Protein AF-A0A644WMT4-F1 (afdb_monomer_lite)

Organism: NCBI:txid1076179

Sequence (366 aa):
MRKKALNFLLGLALITSMMPYMIRASAETKAITATDCNIILSNISATGATSTCPGTNTTKSIIGKSISPGYAMIKLTDLQYLGATTQQSGNYWYITINGQTIAFQRNSQNYSSSTSYTITQPSGGTQSYTYSVNGSTESGAEAQIISNVPYVRLTAAAHQCGALMVNYSSTDNAVYVYHFRVSGNTSAHTDENTYIVGGSWLTNWSTKGTNQLAPHFKVNELWDDSSSVTGTYYKQLKISLASLQSEENTRYYHNSNSSMNVTSGFRSWAGNWGSGSTSMGDKRSLHMRGRAIDATSSTTQTLYNNLYNEFRGSYSTPINGGTYSWYSRVYGTSASLSGAYDLEKMPQDSSWWIHLGVMPAYSSSC

Radius of gyration: 26.77 Å; chains: 1; bounding box: 71×85×90 Å

pLDDT: mean 76.6, std 18.33, range [28.5, 97.62]

Secondary structure (DSSP, 8-state):
---------------------------------EEEEEEEEE-TTSS--BTTB---S-EEEEEEEEETTTEEEEEGGGGGGGT-EEEEETTEEEEEETTEEEEEETTBSEEEEEEEEEEEPTTSSEEEEEEEEEEE-STT--BEEETTEEEEEHHHHHHHTT-SEEEEETTTTEEEEE-TT--TTSPPPP----EEEEETTSTTGGGSB-SEEETTEEGGGS---------TTTTEEEEEHHHHHHHHHHHHHHSTT---EEE-S---HHHHH-SS-SS---TT-SGGGT-EEEEEESSHHHHHHHHHHHH-TT--S----TT-GGGG-EE--TT-SS--SEEEEEEETTEEEEEEE---------

Foldseek 3Di:
DDDDDDDDDDDPDDDDDDDPPPPPPPPPPPPWPKDKAKEKEFALPDPDDDLVGSDGDAIAIDIFIATPPGFTKDFLCVCQLLVWDWDDDDQWIWTDAQQKIKIAGEPFQKIKIKHKDWAAALVGDIDIDMKMFIAGHDPPFHQYQDPNTTIHGPVVSLQSSVFLDWDADPPVRYIYTYHNQRPHPDGTFDFNWRKDKFWDLGPVRVVGIDQDDDPQDGPVLQEDPVDPDDDSNQTMRIATPLQVNLLSLLCVQQVVVDDWRKYQLAGHCNSQCDDDDPPGRDSPDLNPVSFKIKTFDDPQVSSLVSQCVQQVVPNDDQDDCPPHFVRRKTAHDPPRSSQFGIWIWDDDDPGIMIMTGHDGRGPPDD

Structure (mmCIF, N/CA/C/O backbone):
data_AF-A0A644WMT4-F1
#
_entry.id   AF-A0A644WMT4-F1
#
loop_
_atom_site.group_PDB
_atom_site.id
_atom_site.type_symbol
_atom_site.label_atom_id
_atom_site.label_alt_id
_atom_site.label_comp_id
_atom_site.label_asym_id
_atom_site.label_entity_id
_atom_site.label_seq_id
_atom_site.pdbx_PDB_ins_code
_atom_site.Cartn_x
_atom_site.Cartn_y
_atom_site.Cartn_z
_atom_site.occupancy
_atom_site.B_iso_or_equiv
_atom_site.auth_seq_id
_atom_site.auth_comp_id
_atom_site.auth_asym_id
_atom_site.auth_atom_id
_atom_site.pdbx_PDB_model_num
ATOM 1 N N . MET A 1 1 ? 43.921 60.427 57.267 1.00 37.91 1 MET A N 1
ATOM 2 C CA . MET A 1 1 ? 43.344 61.620 56.611 1.00 37.91 1 MET A CA 1
ATOM 3 C C . MET A 1 1 ? 41.937 61.299 56.118 1.00 37.91 1 MET A C 1
ATOM 5 O O . MET A 1 1 ? 41.785 60.392 55.326 1.00 37.91 1 MET A O 1
ATOM 9 N N . ARG A 1 2 ? 40.955 62.024 56.675 1.00 36.47 2 ARG A N 1
ATOM 10 C CA . ARG A 1 2 ? 39.577 62.329 56.223 1.00 36.47 2 ARG A CA 1
ATOM 11 C C . ARG A 1 2 ? 38.685 61.241 55.569 1.00 36.47 2 ARG A C 1
ATOM 13 O O . ARG A 1 2 ? 38.840 60.973 54.393 1.00 36.47 2 ARG A O 1
ATOM 20 N N . LYS A 1 3 ? 37.605 60.930 56.326 1.00 36.53 3 LYS A N 1
ATOM 21 C CA . LYS A 1 3 ? 36.151 60.925 55.968 1.00 36.53 3 LYS A CA 1
ATOM 22 C C . LYS A 1 3 ? 35.686 59.860 54.948 1.00 36.53 3 LYS A C 1
ATOM 24 O O . LYS A 1 3 ? 36.337 59.686 53.941 1.00 36.53 3 LYS A O 1
ATOM 29 N N . LYS A 1 4 ? 34.536 59.181 55.044 1.00 38.50 4 LYS A N 1
ATOM 30 C CA . LYS A 1 4 ? 33.287 59.230 55.848 1.00 38.50 4 LYS A CA 1
ATOM 31 C C . LYS A 1 4 ? 32.502 57.933 55.483 1.00 38.50 4 LYS A C 1
ATOM 33 O O . LYS A 1 4 ? 32.658 57.487 54.357 1.00 38.50 4 LYS A O 1
ATOM 38 N N . ALA A 1 5 ? 31.813 57.274 56.430 1.00 37.97 5 ALA A N 1
ATOM 39 C CA . ALA A 1 5 ? 30.341 57.058 56.499 1.00 37.97 5 ALA A CA 1
ATOM 40 C C . ALA A 1 5 ? 29.685 56.432 55.232 1.00 37.97 5 ALA A C 1
ATOM 42 O O . ALA A 1 5 ? 29.932 56.911 54.140 1.00 37.97 5 ALA A O 1
ATOM 43 N N . LEU A 1 6 ? 28.786 55.438 55.257 1.00 34.06 6 LEU A N 1
ATOM 44 C CA . LEU A 1 6 ? 27.640 55.213 56.142 1.00 34.06 6 LEU A CA 1
ATOM 45 C C . LEU A 1 6 ? 26.957 53.865 55.765 1.00 34.06 6 LEU A C 1
ATOM 47 O O . LEU A 1 6 ? 26.898 53.525 54.589 1.00 34.06 6 LEU A O 1
ATOM 51 N N . ASN A 1 7 ? 26.452 53.155 56.779 1.00 34.72 7 ASN A N 1
ATOM 52 C CA . ASN A 1 7 ? 25.378 52.140 56.858 1.00 34.72 7 ASN A CA 1
ATOM 53 C C . ASN A 1 7 ? 24.531 51.796 55.604 1.00 34.72 7 ASN A C 1
ATOM 55 O O . ASN A 1 7 ? 24.078 52.712 54.931 1.00 34.72 7 ASN A O 1
ATOM 59 N N . PHE A 1 8 ? 24.112 50.525 55.439 1.00 30.48 8 PHE A N 1
ATOM 60 C CA . PHE A 1 8 ? 22.766 50.031 55.834 1.00 30.48 8 PHE A CA 1
ATOM 61 C C . PHE A 1 8 ? 22.542 48.530 55.487 1.00 30.48 8 PHE A C 1
ATOM 63 O O . PHE A 1 8 ? 22.739 48.113 54.355 1.00 30.48 8 PHE A O 1
ATOM 70 N N . LEU A 1 9 ? 22.078 47.784 56.499 1.00 33.41 9 LEU A N 1
ATOM 71 C CA . LEU A 1 9 ? 21.139 46.643 56.518 1.00 33.41 9 LEU A CA 1
ATOM 72 C C . LEU A 1 9 ? 21.325 45.336 55.706 1.00 33.41 9 LEU A C 1
ATOM 74 O O . LEU A 1 9 ? 21.239 45.290 54.487 1.00 33.41 9 LEU A O 1
ATOM 78 N N . LEU A 1 10 ? 21.385 44.255 56.501 1.00 31.91 10 LEU A N 1
ATOM 79 C CA . LEU A 1 10 ? 20.584 43.015 56.470 1.00 31.91 10 LEU A CA 1
ATOM 80 C C . LEU A 1 10 ? 20.029 42.502 55.129 1.00 31.91 10 LEU A C 1
ATOM 82 O O . LEU A 1 10 ? 19.136 43.093 54.532 1.00 31.91 10 LEU A O 1
ATOM 86 N N . GLY A 1 11 ? 20.394 41.257 54.813 1.00 30.64 11 GLY A N 1
ATOM 87 C CA . GLY A 1 11 ? 19.709 40.436 53.817 1.00 30.64 11 GLY A CA 1
ATOM 88 C C . GLY A 1 11 ? 20.117 38.966 53.886 1.00 30.64 11 GLY A C 1
ATOM 89 O O . GLY A 1 11 ? 20.634 38.424 52.916 1.00 30.64 11 GLY A O 1
ATOM 90 N N . LEU A 1 12 ? 19.917 38.325 55.042 1.00 32.09 12 LEU A N 1
ATOM 91 C CA . LEU A 1 12 ? 19.968 36.869 55.189 1.00 32.09 12 LEU A CA 1
ATOM 92 C C . LEU A 1 12 ? 18.749 36.279 54.455 1.00 32.09 12 LEU A C 1
ATOM 94 O O . LEU A 1 12 ? 17.652 36.231 55.009 1.00 32.09 12 LEU A O 1
ATOM 98 N N . ALA A 1 13 ? 18.913 35.896 53.187 1.00 35.75 13 ALA A N 1
ATOM 99 C CA . ALA A 1 13 ? 17.852 35.262 52.412 1.00 35.75 13 ALA A CA 1
ATOM 100 C C . ALA A 1 13 ? 17.747 33.777 52.787 1.00 35.75 13 ALA A C 1
ATOM 102 O O . ALA A 1 13 ? 18.555 32.937 52.392 1.00 35.75 13 ALA A O 1
ATOM 103 N N . LEU A 1 14 ? 16.730 33.502 53.599 1.00 34.16 14 LEU A N 1
ATOM 104 C CA . LEU A 1 14 ? 16.236 32.196 54.000 1.00 34.16 14 LEU A CA 1
ATOM 105 C C . LEU A 1 14 ? 15.833 31.374 52.761 1.00 34.16 14 LEU A C 1
ATOM 107 O O . LEU A 1 14 ? 14.922 31.744 52.021 1.00 34.16 14 LEU A O 1
ATOM 111 N N . ILE A 1 15 ? 16.482 30.227 52.567 1.00 37.75 15 ILE A N 1
ATOM 112 C CA . ILE A 1 15 ? 16.042 29.177 51.644 1.00 37.75 15 ILE A CA 1
ATOM 113 C C . ILE A 1 15 ? 14.759 28.576 52.228 1.00 37.75 15 ILE A C 1
ATOM 115 O O . ILE A 1 15 ? 14.813 27.824 53.198 1.00 37.75 15 ILE A O 1
ATOM 119 N N . THR A 1 16 ? 13.602 28.912 51.656 1.00 33.19 16 THR A N 1
ATOM 120 C CA . THR A 1 16 ? 12.331 28.238 51.957 1.00 33.19 16 THR A CA 1
ATOM 121 C C . THR A 1 16 ? 11.547 27.957 50.676 1.00 33.19 16 THR A C 1
ATOM 123 O O . THR A 1 16 ? 11.134 28.851 49.949 1.00 33.19 16 THR A O 1
ATOM 126 N N . SER A 1 17 ? 11.415 26.656 50.408 1.00 34.78 17 SER A N 1
ATOM 127 C CA . SER A 1 17 ? 10.302 25.969 49.745 1.00 34.78 17 SER A CA 1
ATOM 128 C C . SER A 1 17 ? 9.585 26.672 48.583 1.00 34.78 17 SER A C 1
ATOM 130 O O . SER A 1 17 ? 8.581 27.355 48.773 1.00 34.78 17 SER A O 1
ATOM 132 N N . MET A 1 18 ? 9.963 26.311 47.357 1.00 29.58 18 MET A N 1
ATOM 133 C CA . MET A 1 18 ? 8.997 26.189 46.264 1.00 29.58 18 MET A CA 1
ATOM 134 C C . MET A 1 18 ? 8.950 24.723 45.835 1.00 29.58 18 MET A C 1
ATOM 136 O O . MET A 1 18 ? 9.668 24.289 44.940 1.00 29.58 18 MET A O 1
ATOM 140 N N . MET A 1 19 ? 8.113 23.939 46.521 1.00 32.56 19 MET A N 1
ATOM 141 C CA . MET A 1 19 ? 7.567 22.726 45.919 1.00 32.56 19 MET A CA 1
ATOM 142 C C . MET A 1 19 ? 6.724 23.171 44.717 1.00 32.56 19 MET A C 1
ATOM 144 O O . MET A 1 19 ? 5.813 23.982 44.907 1.00 32.56 19 MET A O 1
ATOM 148 N N . PRO A 1 20 ? 6.967 22.677 43.493 1.00 40.88 20 PRO A N 1
ATOM 149 C CA . PRO A 1 20 ? 5.977 22.823 42.446 1.00 40.88 20 PRO A CA 1
ATOM 150 C C . PRO A 1 20 ? 4.736 22.047 42.888 1.00 40.88 20 PRO A C 1
ATOM 152 O O . PRO A 1 20 ? 4.787 20.837 43.116 1.00 40.88 20 PRO A O 1
ATOM 155 N N . TYR A 1 21 ? 3.623 22.764 43.033 1.00 32.62 21 TYR A N 1
ATOM 156 C CA . TYR A 1 21 ? 2.287 22.190 43.067 1.00 32.62 21 TYR A CA 1
ATOM 157 C C . TYR A 1 21 ? 2.137 21.294 41.827 1.00 32.62 21 TYR A C 1
ATOM 159 O O . TYR A 1 21 ? 1.839 21.763 40.731 1.00 32.62 21 TYR A O 1
ATOM 167 N N . MET A 1 22 ? 2.364 19.989 41.988 1.00 33.00 22 MET A N 1
ATOM 168 C CA . MET A 1 22 ? 1.851 18.992 41.061 1.00 33.00 22 MET A CA 1
ATOM 169 C C . MET A 1 22 ? 0.338 18.962 41.246 1.00 33.00 22 MET A C 1
ATOM 171 O O . MET A 1 22 ? -0.200 18.154 42.002 1.00 33.00 22 MET A O 1
ATOM 175 N N . ILE A 1 23 ? -0.358 19.853 40.545 1.00 33.28 23 ILE A N 1
ATOM 176 C CA . ILE A 1 23 ? -1.761 19.637 40.223 1.00 33.28 23 ILE A CA 1
ATOM 177 C C . ILE A 1 23 ? -1.766 18.402 39.320 1.00 33.28 23 ILE A C 1
ATOM 179 O O . ILE A 1 23 ? -1.529 18.484 38.116 1.00 33.28 23 ILE A O 1
ATOM 183 N N . ARG A 1 24 ? -1.994 17.223 39.912 1.00 37.22 24 ARG A N 1
ATOM 184 C CA . ARG A 1 24 ? -2.551 16.100 39.164 1.00 37.22 24 ARG A CA 1
ATOM 185 C C . ARG A 1 24 ? -3.924 16.572 38.711 1.00 37.22 24 ARG A C 1
ATOM 187 O O . ARG A 1 24 ? -4.894 16.442 39.448 1.00 37.22 24 ARG A O 1
ATOM 194 N N . ALA A 1 25 ? -3.997 17.131 37.507 1.00 35.88 25 ALA A N 1
ATOM 195 C CA . ALA A 1 25 ? -5.228 17.072 36.751 1.00 35.88 25 ALA A CA 1
ATOM 196 C C . ALA A 1 25 ? -5.525 15.576 36.608 1.00 35.88 25 ALA A C 1
ATOM 198 O O . ALA A 1 25 ? -4.893 14.875 35.815 1.00 35.88 25 ALA A O 1
ATOM 199 N N . SER A 1 26 ? -6.404 15.048 37.461 1.00 39.84 26 SER A N 1
ATOM 200 C CA . SER A 1 26 ? -7.078 13.805 37.141 1.00 39.84 26 SER A CA 1
ATOM 201 C C . SER A 1 26 ? -7.779 14.095 35.828 1.00 39.84 26 SER A C 1
ATOM 203 O O . SER A 1 26 ? -8.702 14.907 35.799 1.00 39.84 26 SER A O 1
ATOM 205 N N . ALA A 1 27 ? -7.279 13.519 34.737 1.00 43.72 27 ALA A N 1
ATOM 206 C CA . ALA A 1 27 ? -8.027 13.475 33.501 1.00 43.72 27 ALA A CA 1
ATOM 207 C C . ALA A 1 27 ? -9.386 12.879 33.870 1.00 43.72 27 ALA A C 1
ATOM 209 O O . ALA A 1 27 ? -9.465 11.698 34.222 1.00 43.72 27 ALA A O 1
ATOM 210 N N . GLU A 1 28 ? -10.422 13.719 33.895 1.00 39.69 28 GLU A N 1
ATOM 211 C CA . GLU A 1 28 ? -11.793 13.249 33.931 1.00 39.69 28 GLU A CA 1
ATOM 212 C C . GLU A 1 28 ? -11.904 12.277 32.767 1.00 39.69 28 GLU A C 1
ATOM 214 O O . GLU A 1 28 ? -11.777 12.636 31.594 1.00 39.69 28 GLU A O 1
ATOM 219 N N . THR A 1 29 ? -12.006 10.998 33.108 1.00 44.97 29 THR A N 1
ATOM 220 C CA . THR A 1 29 ? -12.168 9.933 32.136 1.00 44.97 29 THR A CA 1
ATOM 221 C C . THR A 1 29 ? -13.576 10.123 31.615 1.00 44.97 29 THR A C 1
ATOM 223 O O . THR A 1 29 ? -14.539 9.666 32.225 1.00 44.97 29 THR A O 1
ATOM 226 N N . LYS A 1 30 ? -13.711 10.881 30.521 1.00 49.97 30 LYS A N 1
ATOM 227 C CA . LYS A 1 30 ? -14.956 10.956 29.765 1.00 49.97 30 LYS A CA 1
ATOM 228 C C . LYS A 1 30 ? -15.416 9.514 29.580 1.00 49.97 30 LYS A C 1
ATOM 230 O O . LYS A 1 30 ? -14.675 8.714 29.013 1.00 49.97 30 LYS A O 1
ATOM 235 N N . ALA A 1 31 ? -16.572 9.158 30.135 1.00 56.34 31 ALA A N 1
ATOM 236 C CA . ALA A 1 31 ? -17.086 7.802 30.041 1.00 56.34 31 ALA A CA 1
ATOM 237 C C . ALA A 1 31 ? -17.382 7.516 28.565 1.00 56.34 31 ALA A C 1
ATOM 239 O O . ALA A 1 31 ? -18.389 7.959 28.010 1.00 56.34 31 ALA A O 1
ATOM 240 N N . ILE A 1 32 ? -16.454 6.841 27.893 1.00 67.69 32 ILE A N 1
ATOM 241 C CA . ILE A 1 32 ? -16.619 6.453 26.500 1.00 67.69 32 ILE A CA 1
ATOM 242 C C . ILE A 1 32 ? -17.607 5.292 26.503 1.00 67.69 32 ILE A C 1
ATOM 244 O O . ILE A 1 32 ? -17.312 4.204 26.995 1.00 67.69 32 ILE A O 1
ATOM 248 N N . THR A 1 33 ? -18.807 5.536 25.978 1.00 80.00 33 THR A N 1
ATOM 249 C CA . THR A 1 33 ? -19.760 4.457 25.715 1.00 80.00 33 THR A CA 1
ATOM 250 C C . THR A 1 33 ? -19.228 3.668 24.526 1.00 80.00 33 THR A C 1
ATOM 252 O O . THR A 1 33 ? -19.262 4.153 23.394 1.00 80.00 33 THR A O 1
ATOM 255 N N . ALA A 1 34 ? -18.680 2.488 24.808 1.00 87.56 34 ALA A N 1
ATOM 256 C CA . ALA A 1 34 ? -18.169 1.559 23.815 1.00 87.56 34 ALA A CA 1
ATOM 257 C C . ALA A 1 34 ? -19.085 0.332 23.747 1.00 87.56 34 ALA A C 1
ATOM 259 O O . ALA A 1 34 ? -19.236 -0.382 24.738 1.00 87.56 34 ALA A O 1
ATOM 260 N N . THR A 1 35 ? -19.672 0.071 22.584 1.00 93.06 35 THR A N 1
ATOM 261 C CA . THR A 1 35 ? -20.467 -1.137 22.321 1.00 93.06 35 THR A CA 1
ATOM 262 C C . THR A 1 35 ? -19.702 -2.081 21.408 1.00 93.06 35 THR A C 1
ATOM 264 O O . THR A 1 35 ? -18.805 -1.653 20.684 1.00 93.06 35 THR A O 1
ATOM 267 N N . ASP A 1 36 ? -20.011 -3.373 21.445 1.00 95.38 36 ASP A N 1
ATOM 268 C CA . ASP A 1 36 ? -19.425 -4.311 20.487 1.00 95.38 36 ASP A CA 1
ATOM 269 C C . ASP A 1 36 ? -19.925 -4.012 19.073 1.00 95.38 36 ASP A C 1
ATOM 271 O O . ASP A 1 36 ? -21.088 -3.662 18.864 1.00 95.38 36 ASP A O 1
ATOM 275 N N . CYS A 1 37 ? -19.036 -4.154 18.093 1.00 95.25 37 CYS A N 1
ATOM 276 C CA . CYS A 1 37 ? -19.405 -4.122 16.685 1.00 95.25 37 CYS A CA 1
ATOM 277 C C . CYS A 1 37 ? -18.680 -5.218 15.907 1.00 95.25 37 CYS A C 1
ATOM 279 O O . CYS A 1 37 ? -17.546 -5.591 16.223 1.00 95.25 37 CYS A O 1
ATOM 281 N N . ASN A 1 38 ? -19.341 -5.724 14.869 1.00 97.12 38 ASN A N 1
ATOM 282 C CA . ASN A 1 38 ? -18.759 -6.721 13.985 1.00 97.12 38 ASN A CA 1
ATOM 283 C C . ASN A 1 38 ? -17.824 -6.046 12.982 1.00 97.12 38 ASN A C 1
ATOM 285 O O . ASN A 1 38 ? -18.207 -5.095 12.294 1.00 97.12 38 ASN A O 1
ATOM 289 N N . ILE A 1 39 ? -16.605 -6.570 12.876 1.00 97.62 39 ILE A N 1
ATOM 290 C CA . ILE A 1 39 ? -15.654 -6.214 11.825 1.00 97.62 39 ILE A CA 1
ATOM 291 C C . ILE A 1 39 ? -15.387 -7.467 10.993 1.00 97.62 39 ILE A C 1
ATOM 293 O O . ILE A 1 39 ? -15.031 -8.515 11.535 1.00 97.62 39 ILE A O 1
ATOM 297 N N . ILE A 1 40 ? -15.538 -7.348 9.676 1.00 95.50 40 ILE A N 1
ATOM 298 C CA . ILE A 1 40 ? -15.296 -8.422 8.714 1.00 95.50 40 ILE A CA 1
ATOM 299 C C . ILE A 1 40 ? -14.061 -8.070 7.890 1.00 95.50 40 ILE A C 1
ATOM 301 O O . ILE A 1 40 ? -14.106 -7.263 6.958 1.00 95.50 40 ILE A O 1
ATOM 305 N N . LEU A 1 41 ? -12.932 -8.687 8.223 1.00 95.25 41 LEU A N 1
ATOM 306 C CA . LEU A 1 41 ? -11.727 -8.592 7.406 1.00 95.25 41 LEU A CA 1
ATOM 307 C C . LEU A 1 41 ? -11.906 -9.512 6.202 1.00 95.25 41 LEU A C 1
ATOM 309 O O . LEU A 1 41 ? -12.263 -10.674 6.370 1.00 95.25 41 LEU A O 1
ATOM 313 N N . SER A 1 42 ? -11.678 -9.001 5.000 1.00 92.12 42 SER A N 1
ATOM 314 C CA . SER A 1 42 ? -12.051 -9.658 3.752 1.00 92.12 42 SER A CA 1
ATOM 315 C C . SER A 1 42 ? -10.917 -9.639 2.738 1.00 92.12 42 SER A C 1
ATOM 317 O O . SER A 1 42 ? -10.331 -8.589 2.463 1.00 92.12 42 SER A O 1
ATOM 319 N N . ASN A 1 43 ? -10.633 -10.797 2.149 1.00 89.19 43 ASN A N 1
ATOM 320 C CA . ASN A 1 43 ? -9.644 -10.919 1.088 1.00 89.19 43 ASN A CA 1
ATOM 321 C C . ASN A 1 43 ? -10.236 -10.544 -0.275 1.00 89.19 43 ASN A C 1
ATOM 323 O O . ASN A 1 43 ? -11.299 -11.024 -0.652 1.00 89.19 43 ASN A O 1
ATOM 327 N N . ILE A 1 44 ? -9.503 -9.725 -1.030 1.00 80.25 44 ILE A N 1
ATOM 328 C CA . ILE A 1 44 ? -9.850 -9.252 -2.377 1.00 80.25 44 ILE A CA 1
ATOM 329 C C . ILE A 1 44 ? -9.342 -10.238 -3.447 1.00 80.25 44 ILE A C 1
ATOM 331 O O . ILE A 1 44 ? -8.524 -9.896 -4.303 1.00 80.25 44 ILE A O 1
ATOM 335 N N . SER A 1 45 ? -9.763 -11.504 -3.391 1.0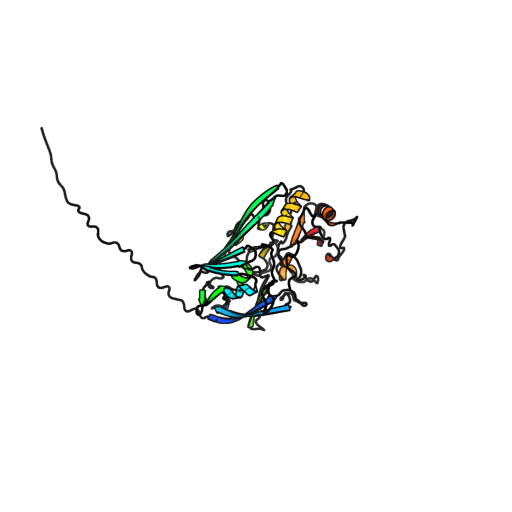0 71.75 45 SER A N 1
ATOM 336 C CA . SER A 1 45 ? -9.376 -12.486 -4.419 1.00 71.75 45 SER A CA 1
ATOM 337 C C . SER A 1 45 ? -10.504 -13.374 -4.958 1.00 71.75 45 SER A C 1
ATOM 339 O O . SER A 1 45 ? -10.284 -14.057 -5.964 1.00 71.75 45 SER A O 1
ATOM 341 N N . ALA A 1 46 ? -11.740 -13.298 -4.442 1.00 63.81 46 ALA A N 1
ATOM 342 C CA . ALA A 1 46 ? -12.880 -14.062 -4.990 1.00 63.81 46 ALA A CA 1
ATOM 343 C C . ALA A 1 46 ? -13.409 -13.576 -6.326 1.00 63.81 46 ALA A C 1
ATOM 345 O O . ALA A 1 46 ? -13.266 -12.417 -6.705 1.00 63.81 46 ALA A O 1
ATOM 346 N N . THR A 1 47 ? -14.029 -14.496 -7.060 1.00 55.94 47 THR A N 1
ATOM 347 C CA . THR A 1 47 ? -14.895 -14.219 -8.210 1.00 55.94 47 THR A CA 1
ATOM 348 C C . THR A 1 47 ? -16.168 -13.481 -7.774 1.00 55.94 47 THR A C 1
ATOM 350 O O . THR A 1 47 ? -16.700 -13.745 -6.702 1.00 55.94 47 THR A O 1
ATOM 353 N N . GLY A 1 48 ? -16.661 -12.571 -8.621 1.00 62.53 48 GLY A N 1
ATOM 354 C CA . GLY A 1 48 ? -17.804 -11.698 -8.32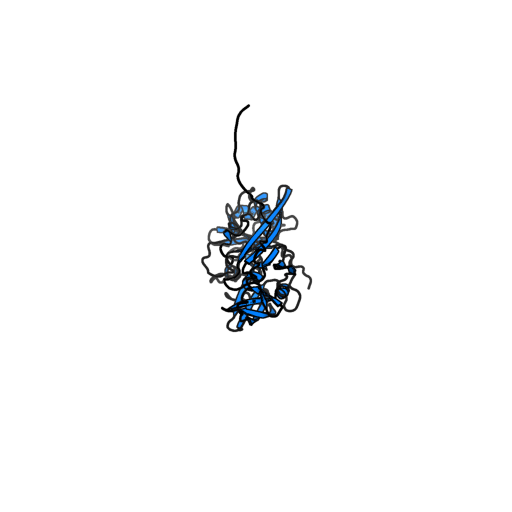1 1.00 62.53 48 GLY A CA 1
ATOM 355 C C . GLY A 1 48 ? -17.364 -10.380 -7.686 1.00 62.53 48 GLY A C 1
ATOM 356 O O . GLY A 1 48 ? -16.645 -10.383 -6.700 1.00 62.53 48 GLY A O 1
ATOM 357 N N . ALA A 1 49 ? -17.758 -9.256 -8.280 1.00 67.44 49 ALA A N 1
ATOM 358 C CA . ALA A 1 49 ? -17.464 -7.918 -7.782 1.00 67.44 49 ALA A CA 1
ATOM 359 C C . ALA A 1 49 ? -18.514 -6.932 -8.311 1.00 67.44 49 ALA A C 1
ATOM 361 O O . ALA A 1 49 ? -19.085 -7.144 -9.383 1.00 67.44 49 ALA A O 1
ATOM 362 N N . THR A 1 50 ? -18.770 -5.869 -7.554 1.00 69.69 50 THR A N 1
ATOM 363 C CA . THR A 1 50 ? -19.666 -4.771 -7.936 1.00 69.69 50 THR A CA 1
ATOM 364 C C . THR A 1 50 ? -18.940 -3.440 -7.763 1.00 69.69 50 THR A C 1
ATOM 366 O O . THR A 1 50 ? -17.896 -3.366 -7.113 1.00 69.69 50 THR A O 1
ATOM 369 N N . SER A 1 51 ? -19.520 -2.349 -8.260 1.00 66.25 51 SER A N 1
ATOM 370 C CA . SER A 1 51 ? -18.970 -1.000 -8.055 1.00 66.25 51 SER A CA 1
ATOM 371 C C . SER A 1 51 ? -18.768 -0.624 -6.583 1.00 66.25 51 SER A C 1
ATOM 373 O O . SER A 1 51 ? -17.952 0.241 -6.279 1.00 66.25 51 SER A O 1
ATOM 375 N N . THR A 1 52 ? -19.463 -1.291 -5.661 1.00 70.69 52 THR A N 1
ATOM 376 C CA . THR A 1 52 ? -19.418 -1.019 -4.221 1.00 70.69 52 THR A CA 1
ATOM 377 C C . THR A 1 52 ? -18.676 -2.085 -3.411 1.00 70.69 52 THR A C 1
ATOM 379 O O . THR A 1 52 ? -18.434 -1.872 -2.223 1.00 70.69 52 THR A O 1
ATOM 382 N N . CYS A 1 53 ? -18.296 -3.220 -4.016 1.00 73.62 53 CYS A N 1
ATOM 383 C CA . CYS A 1 53 ? -17.660 -4.339 -3.320 1.00 73.62 53 CYS A CA 1
ATOM 384 C C . CYS A 1 53 ? -16.605 -5.061 -4.194 1.00 73.62 53 CYS A C 1
ATOM 386 O O . CYS A 1 53 ? -16.965 -5.598 -5.244 1.00 73.62 53 CYS A O 1
ATOM 388 N N . PRO A 1 54 ? -15.336 -5.168 -3.739 1.00 70.38 54 PRO A N 1
ATOM 389 C CA . PRO A 1 54 ? -14.242 -5.850 -4.447 1.00 70.38 54 PRO A CA 1
ATOM 390 C C . PRO A 1 54 ? -14.402 -7.359 -4.694 1.00 70.38 54 PRO A C 1
ATOM 392 O O . PRO A 1 54 ? -13.538 -7.948 -5.346 1.00 70.38 54 PRO A O 1
ATOM 395 N N . GLY A 1 55 ? -15.447 -7.997 -4.156 1.00 75.25 55 GLY A N 1
ATOM 396 C CA . GLY A 1 55 ? -15.544 -9.457 -4.086 1.00 75.25 55 GLY A CA 1
ATOM 397 C C . GLY A 1 55 ? -14.683 -10.055 -2.975 1.00 75.25 55 GLY A C 1
ATOM 398 O O . GLY A 1 55 ? -13.582 -9.570 -2.707 1.00 75.25 55 GLY A O 1
ATOM 399 N N . THR A 1 56 ? -15.167 -11.113 -2.314 1.00 78.00 56 THR A N 1
ATOM 400 C CA . THR A 1 56 ? -14.484 -11.725 -1.156 1.00 78.00 56 THR A CA 1
ATOM 401 C C . THR A 1 56 ? -14.468 -13.254 -1.200 1.00 78.00 56 THR A C 1
ATOM 403 O O . THR A 1 56 ? -15.484 -13.874 -1.498 1.00 78.00 56 THR A O 1
ATOM 406 N N . ASN A 1 57 ? -13.304 -13.886 -0.974 1.00 77.69 57 ASN A N 1
ATOM 407 C CA . ASN A 1 57 ? -13.177 -15.363 -0.954 1.00 77.69 57 ASN A CA 1
ATOM 408 C C . ASN A 1 57 ? -13.038 -15.907 0.458 1.00 77.69 57 ASN A C 1
ATOM 410 O O . ASN A 1 57 ? -13.663 -16.902 0.806 1.00 77.69 57 ASN A O 1
ATOM 414 N N . THR A 1 58 ? -12.190 -15.270 1.257 1.00 85.88 58 THR A N 1
ATOM 415 C CA . THR A 1 58 ? -11.981 -15.615 2.654 1.00 85.88 58 THR A CA 1
ATOM 416 C C . THR A 1 58 ? -12.246 -14.394 3.509 1.00 85.88 58 THR A C 1
ATOM 418 O O . THR A 1 58 ? -11.911 -13.258 3.155 1.00 85.88 58 THR A O 1
ATOM 421 N N . THR A 1 59 ? -12.870 -14.644 4.653 1.00 91.06 59 THR A N 1
ATOM 422 C CA . THR A 1 59 ? -13.222 -13.610 5.614 1.00 91.06 59 THR A CA 1
ATOM 423 C C . THR A 1 59 ? -12.832 -14.032 7.017 1.00 91.06 59 THR A C 1
ATOM 425 O O . THR A 1 59 ? -12.896 -15.211 7.372 1.00 91.06 59 THR A O 1
ATOM 428 N N . LYS A 1 60 ? -12.468 -13.051 7.836 1.00 94.00 60 LYS A N 1
ATOM 429 C CA . LYS A 1 60 ? -12.279 -13.192 9.273 1.00 94.00 60 LYS A CA 1
ATOM 430 C C . LYS A 1 60 ? -13.219 -12.229 9.980 1.00 94.00 60 LYS A C 1
ATOM 432 O O . LYS A 1 60 ? -13.059 -11.016 9.865 1.00 94.00 60 LYS A O 1
ATOM 437 N N . SER A 1 61 ? -14.160 -12.775 10.738 1.00 95.12 61 SER A N 1
ATOM 438 C CA . SER A 1 61 ? -14.997 -11.985 11.639 1.00 95.12 61 SER A CA 1
ATOM 439 C C . SER A 1 61 ? -14.280 -11.796 12.971 1.00 95.12 61 SER A C 1
ATOM 441 O O . SER A 1 61 ? -13.787 -12.762 13.561 1.00 95.12 61 SER A O 1
ATOM 443 N N . ILE A 1 62 ? -14.228 -10.556 13.440 1.00 96.31 62 ILE A N 1
ATOM 444 C CA . ILE A 1 62 ? -13.717 -10.181 14.760 1.00 96.31 62 ILE A CA 1
ATOM 445 C C . ILE A 1 62 ? -14.688 -9.208 15.429 1.00 96.31 62 ILE A C 1
ATOM 447 O O . ILE A 1 62 ? -15.484 -8.539 14.766 1.00 96.31 62 ILE A O 1
ATOM 451 N N . ILE A 1 63 ? -14.590 -9.113 16.753 1.00 97.25 63 ILE A N 1
ATOM 452 C CA . ILE A 1 63 ? -15.367 -8.162 17.547 1.00 97.25 63 ILE A CA 1
ATOM 453 C C . ILE A 1 63 ? -14.496 -6.948 17.860 1.00 97.25 63 ILE A C 1
ATOM 455 O O . ILE A 1 63 ? -13.506 -7.049 18.593 1.00 97.25 63 ILE A O 1
ATOM 459 N N . GLY A 1 64 ? -14.882 -5.812 17.285 1.00 96.56 64 GLY A N 1
ATOM 460 C CA . GLY A 1 64 ? -14.343 -4.494 17.587 1.00 96.56 64 GLY A CA 1
ATOM 461 C C . GLY A 1 64 ? -15.191 -3.748 18.611 1.00 96.56 64 GLY A C 1
ATOM 462 O O . GLY A 1 64 ? -16.058 -4.322 19.271 1.00 96.56 64 GLY A O 1
ATOM 463 N N . LYS A 1 65 ? -14.949 -2.441 18.724 1.00 95.12 65 LYS A N 1
ATOM 464 C CA . LYS A 1 65 ? -15.782 -1.532 19.521 1.00 95.12 65 LYS A CA 1
ATOM 465 C C . LYS A 1 65 ? -16.308 -0.394 18.662 1.00 95.12 65 LYS A C 1
ATOM 467 O O . LYS A 1 65 ? -15.551 0.182 17.891 1.00 95.12 65 LYS A O 1
ATOM 472 N N . SER A 1 66 ? -17.572 -0.039 18.814 1.00 92.94 66 SER A N 1
ATOM 473 C CA . SER A 1 66 ? -18.127 1.216 18.321 1.00 92.94 66 SER A CA 1
ATOM 474 C C . SER A 1 66 ? -18.110 2.236 19.451 1.00 92.94 66 SER A C 1
ATOM 476 O O . SER A 1 66 ? -18.594 1.947 20.545 1.00 92.94 66 SER A O 1
ATOM 478 N N . ILE A 1 67 ? -17.541 3.414 19.206 1.00 89.44 67 ILE A N 1
ATOM 479 C CA . ILE A 1 67 ? -17.534 4.536 20.151 1.00 89.44 67 ILE A CA 1
ATOM 480 C C . ILE A 1 67 ? -18.332 5.699 19.567 1.00 89.44 67 ILE A C 1
ATOM 482 O O . ILE A 1 67 ? -18.217 5.996 18.378 1.00 89.44 67 ILE A O 1
ATOM 486 N N . SER A 1 68 ? -19.142 6.369 20.389 1.00 81.81 68 SER A N 1
ATOM 487 C CA . SER A 1 68 ? -19.921 7.541 19.958 1.00 81.81 68 SER A CA 1
ATOM 488 C C . SER A 1 68 ? -19.015 8.620 19.340 1.00 81.81 68 SER A C 1
ATOM 490 O O . SER A 1 68 ? -17.955 8.900 19.911 1.00 81.81 68 SER A O 1
ATOM 492 N N . PRO A 1 69 ? -19.390 9.240 18.202 1.00 80.25 69 PRO A N 1
ATOM 493 C CA . PRO A 1 69 ? -20.668 9.165 17.475 1.00 80.25 69 PRO A CA 1
ATOM 494 C C . PRO A 1 69 ? -20.816 8.016 16.450 1.00 80.25 69 PRO A C 1
ATOM 496 O O . PRO A 1 69 ? -21.718 8.065 15.623 1.00 80.25 69 PRO A O 1
ATOM 499 N N . GLY A 1 70 ? -19.969 6.984 16.473 1.00 82.31 70 GLY A N 1
ATOM 500 C CA . GLY A 1 70 ? -20.084 5.817 15.579 1.00 82.31 70 GLY A CA 1
ATOM 501 C C . GLY A 1 70 ? -18.761 5.324 14.990 1.00 82.31 70 GLY A C 1
ATOM 502 O O . GLY A 1 70 ? -18.742 4.692 13.935 1.00 82.31 70 GLY A O 1
ATOM 503 N N . TYR A 1 71 ? -17.631 5.624 15.628 1.00 89.12 71 TYR A N 1
ATOM 504 C CA . TYR A 1 71 ? -16.324 5.200 15.145 1.00 89.12 71 TYR A CA 1
ATOM 505 C C . TYR A 1 71 ? -16.052 3.742 15.518 1.00 89.12 71 TYR A C 1
ATOM 507 O O . TYR A 1 71 ? -16.069 3.375 16.690 1.00 89.12 71 TYR A O 1
ATOM 515 N N . ALA A 1 72 ? -15.726 2.918 14.524 1.00 93.62 72 ALA A N 1
ATOM 516 C CA . ALA A 1 72 ? -15.269 1.553 14.753 1.00 93.62 72 ALA A CA 1
ATOM 517 C C . ALA A 1 72 ? -13.792 1.508 15.173 1.00 93.62 72 ALA A C 1
ATOM 519 O O . ALA A 1 72 ? -12.919 2.124 14.551 1.00 93.62 72 ALA A O 1
ATOM 520 N N . MET A 1 73 ? -13.511 0.722 16.197 1.00 95.19 73 MET A N 1
ATOM 521 C CA . MET A 1 73 ? -12.208 0.504 16.798 1.00 95.19 73 MET A CA 1
ATOM 522 C C . MET A 1 73 ? -11.851 -0.974 16.675 1.00 95.19 73 MET A C 1
ATOM 524 O O . MET A 1 73 ? -12.694 -1.843 16.898 1.00 95.19 73 MET A O 1
ATOM 528 N N . ILE A 1 74 ? -10.593 -1.261 16.360 1.00 97.00 74 ILE A N 1
ATOM 529 C CA . ILE A 1 74 ? -10.057 -2.620 16.267 1.00 97.00 74 ILE A CA 1
ATOM 530 C C . ILE A 1 74 ? -9.068 -2.856 17.403 1.00 97.00 74 ILE A C 1
ATOM 532 O O . ILE A 1 74 ? -8.330 -1.941 17.782 1.00 97.00 74 ILE A O 1
ATOM 536 N N . LYS A 1 75 ? -9.057 -4.072 17.961 1.00 97.31 75 LYS A N 1
ATOM 537 C CA . LYS A 1 75 ? -8.028 -4.465 18.928 1.00 97.31 75 LYS A CA 1
ATOM 538 C C . LYS A 1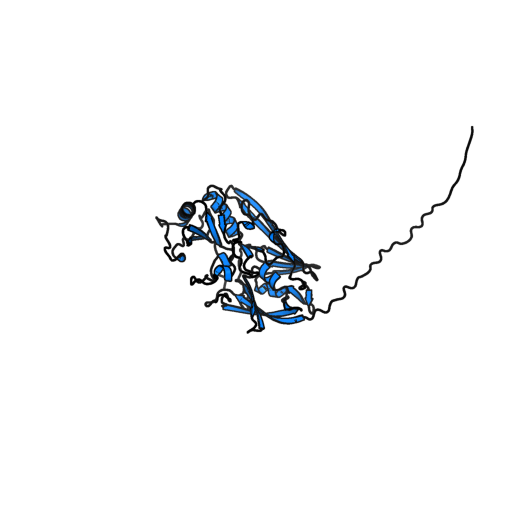 75 ? -6.676 -4.376 18.244 1.00 97.31 75 LYS A C 1
ATOM 540 O O . LYS A 1 75 ? -6.530 -4.854 17.122 1.00 97.31 75 LYS A O 1
ATOM 545 N N . LEU A 1 76 ? -5.683 -3.830 18.936 1.00 97.00 76 LEU A N 1
ATOM 546 C CA . LEU A 1 76 ? -4.330 -3.718 18.394 1.00 97.00 76 LEU A CA 1
ATOM 547 C C . LEU A 1 76 ? -3.837 -5.075 17.859 1.00 97.00 76 LEU A C 1
ATOM 549 O O . LEU A 1 76 ? -3.381 -5.162 16.727 1.00 97.00 76 LEU A O 1
ATOM 553 N N . THR A 1 77 ? -4.035 -6.148 18.626 1.00 96.25 77 THR A N 1
ATOM 554 C CA . THR A 1 77 ? -3.604 -7.509 18.270 1.00 96.25 77 THR A CA 1
ATOM 555 C C . THR A 1 77 ? -4.321 -8.100 17.056 1.00 96.25 77 THR A C 1
ATOM 557 O O . THR A 1 77 ? -3.756 -8.957 16.388 1.00 96.25 77 THR A O 1
ATOM 560 N N . ASP A 1 78 ? -5.543 -7.661 16.734 1.00 96.50 78 ASP A N 1
ATOM 561 C CA . ASP A 1 78 ? -6.299 -8.201 15.593 1.00 96.50 78 ASP A CA 1
ATOM 562 C C . ASP A 1 78 ? -5.769 -7.681 14.245 1.00 96.50 78 ASP A C 1
ATOM 564 O O . ASP A 1 78 ? -6.078 -8.247 13.195 1.00 96.50 78 ASP A O 1
ATOM 568 N N . LEU A 1 79 ? -4.897 -6.664 14.249 1.00 95.56 79 LEU A N 1
ATOM 569 C CA . LEU A 1 79 ? -4.189 -6.209 13.047 1.00 95.56 79 LEU A CA 1
ATOM 570 C C . LEU A 1 79 ? -3.238 -7.273 12.475 1.00 95.56 79 LEU A C 1
ATOM 572 O O . LEU A 1 79 ? -2.867 -7.190 11.304 1.00 95.56 79 LEU A O 1
ATOM 576 N N . GLN A 1 80 ? -2.919 -8.326 13.236 1.00 94.12 80 GLN A N 1
ATOM 577 C CA . GLN A 1 80 ? -2.193 -9.493 12.724 1.00 94.12 80 GLN A CA 1
ATOM 578 C C . GLN A 1 80 ? -2.898 -10.172 11.547 1.00 94.12 80 GLN A C 1
ATOM 580 O O . GLN A 1 80 ? -2.245 -10.704 10.652 1.00 94.12 80 GLN A O 1
ATOM 585 N N . TYR A 1 81 ? -4.230 -10.104 11.490 1.00 93.25 81 TYR A N 1
ATOM 586 C CA . TYR A 1 81 ? -5.004 -10.663 10.382 1.00 93.25 81 TYR A CA 1
ATOM 587 C C . TYR A 1 81 ? -4.879 -9.839 9.091 1.00 93.25 81 TYR A C 1
ATOM 589 O O . TYR A 1 81 ? -5.251 -10.313 8.018 1.00 93.25 81 TYR A O 1
ATOM 597 N N . LEU A 1 82 ? -4.321 -8.627 9.175 1.00 92.12 82 LEU A N 1
ATOM 598 C CA . LEU A 1 82 ? -3.887 -7.835 8.022 1.00 92.12 82 LEU A CA 1
ATOM 599 C C . LEU A 1 82 ? -2.410 -8.080 7.670 1.00 92.12 82 LEU A C 1
ATOM 601 O O . LEU A 1 82 ? -1.932 -7.543 6.675 1.00 92.12 82 LEU A O 1
ATOM 605 N N . GLY A 1 83 ? -1.699 -8.909 8.441 1.00 91.25 83 GLY A N 1
ATOM 606 C CA . GLY A 1 83 ? -0.281 -9.219 8.256 1.00 91.25 83 GLY A CA 1
ATOM 607 C C . GLY A 1 83 ? 0.673 -8.285 8.996 1.00 91.25 83 GLY A C 1
ATOM 608 O O . GLY A 1 83 ? 1.835 -8.196 8.605 1.00 91.25 83 GLY A O 1
ATOM 609 N N . ALA A 1 84 ? 0.197 -7.578 10.024 1.00 93.94 84 ALA A N 1
ATOM 610 C CA . ALA A 1 84 ? 1.031 -6.718 10.854 1.00 93.94 84 ALA A CA 1
ATOM 611 C C . ALA A 1 84 ? 1.517 -7.426 12.127 1.00 93.94 84 ALA A C 1
ATOM 613 O O . ALA A 1 84 ? 0.834 -8.281 12.685 1.00 93.94 84 ALA A O 1
ATOM 614 N N . THR A 1 85 ? 2.669 -7.019 12.644 1.00 95.44 85 THR A N 1
ATOM 615 C CA . THR A 1 85 ? 3.078 -7.309 14.023 1.00 95.44 85 THR A CA 1
ATOM 616 C C . THR A 1 85 ? 2.791 -6.097 14.896 1.00 95.44 85 THR A C 1
ATOM 618 O O . THR A 1 85 ? 2.755 -4.966 14.409 1.00 95.44 85 THR A O 1
ATOM 621 N N . THR A 1 86 ? 2.552 -6.311 16.191 1.00 96.75 86 THR A N 1
ATOM 622 C CA . THR A 1 86 ? 2.223 -5.212 17.106 1.00 96.75 86 THR A CA 1
ATOM 623 C C . THR A 1 86 ? 3.005 -5.274 18.400 1.00 96.75 86 THR A C 1
ATOM 625 O O . THR A 1 86 ? 3.179 -6.349 18.969 1.00 96.75 86 THR A O 1
ATOM 628 N N . GLN A 1 87 ? 3.395 -4.109 18.903 1.00 96.44 87 GLN A N 1
ATOM 629 C CA . GLN A 1 87 ? 4.120 -3.952 20.156 1.00 96.44 87 GLN A CA 1
ATOM 630 C C . GLN A 1 87 ? 3.545 -2.782 20.954 1.00 96.44 87 GLN A C 1
ATOM 632 O O . GLN A 1 87 ? 3.108 -1.780 20.396 1.00 96.44 87 GLN A O 1
ATOM 637 N N . GLN A 1 88 ? 3.581 -2.882 22.280 1.00 95.06 88 GLN A N 1
ATOM 638 C CA . GLN A 1 88 ? 3.286 -1.767 23.178 1.00 95.06 88 GLN A CA 1
ATOM 639 C C . GLN A 1 88 ? 4.572 -1.363 23.901 1.00 95.06 88 GLN A C 1
ATOM 641 O O . GLN A 1 88 ? 5.276 -2.224 24.425 1.00 95.06 88 GLN A O 1
ATOM 646 N N . SER A 1 89 ? 4.887 -0.069 23.931 1.00 94.88 89 SER A N 1
ATOM 647 C CA . SER A 1 89 ? 6.015 0.470 24.697 1.00 94.88 89 SER A CA 1
ATOM 648 C C . SER A 1 89 ? 5.628 1.809 25.316 1.00 94.88 89 SER A C 1
ATOM 650 O O . SER A 1 89 ? 5.369 2.790 24.614 1.00 94.88 89 SER A O 1
ATOM 652 N N . GLY A 1 90 ? 5.539 1.841 26.648 1.00 91.88 90 GLY A N 1
ATOM 653 C CA . GLY A 1 90 ? 5.055 3.004 27.389 1.00 91.88 90 GLY A CA 1
ATOM 654 C C . GLY A 1 90 ? 3.675 3.459 26.902 1.00 91.88 90 GLY A C 1
ATOM 655 O O . GLY A 1 90 ? 2.709 2.698 26.933 1.00 91.88 90 GLY A O 1
ATOM 656 N N . ASN A 1 91 ? 3.594 4.704 26.431 1.00 93.06 91 ASN A N 1
ATOM 657 C CA . ASN A 1 91 ? 2.364 5.303 25.906 1.00 93.06 91 ASN A CA 1
ATOM 658 C C . ASN A 1 91 ? 2.183 5.129 24.391 1.00 93.06 91 ASN A C 1
ATOM 660 O O . ASN A 1 91 ? 1.286 5.749 23.827 1.00 93.06 91 ASN A O 1
ATOM 664 N N . TYR A 1 92 ? 3.009 4.321 23.727 1.00 95.94 92 TYR A N 1
ATOM 665 C CA . TYR A 1 92 ? 2.943 4.122 22.283 1.00 95.94 92 TYR A CA 1
ATOM 666 C C . TYR A 1 92 ? 2.610 2.680 21.920 1.00 95.94 92 TYR A C 1
ATOM 668 O O . TYR A 1 92 ? 3.116 1.724 22.517 1.00 95.94 92 TYR A O 1
ATOM 676 N N . TRP A 1 93 ? 1.765 2.537 20.905 1.00 97.31 93 TRP A N 1
ATOM 677 C CA . TRP A 1 93 ? 1.402 1.269 20.293 1.00 97.31 93 TRP A CA 1
ATOM 678 C C . TRP A 1 93 ? 1.895 1.245 18.862 1.00 97.31 93 TRP A C 1
ATOM 680 O O . TRP A 1 93 ? 1.468 2.043 18.028 1.00 97.31 93 TRP A O 1
ATOM 690 N N . TYR A 1 94 ? 2.808 0.324 18.612 1.00 97.06 94 TYR A N 1
ATOM 691 C CA . TYR A 1 94 ? 3.490 0.157 17.350 1.00 97.06 94 TYR A CA 1
ATOM 692 C C . TYR A 1 94 ? 2.828 -0.957 16.560 1.00 97.06 94 TYR A C 1
ATOM 694 O O . TYR A 1 94 ? 2.507 -2.015 17.104 1.00 97.06 94 TYR A O 1
ATOM 702 N N . ILE A 1 95 ? 2.641 -0.703 15.275 1.00 96.56 95 ILE A N 1
ATOM 703 C CA . ILE A 1 95 ? 2.192 -1.660 14.276 1.00 96.56 95 ILE A CA 1
ATOM 704 C C . ILE A 1 95 ? 3.266 -1.653 13.196 1.00 96.56 95 ILE A C 1
ATOM 706 O O 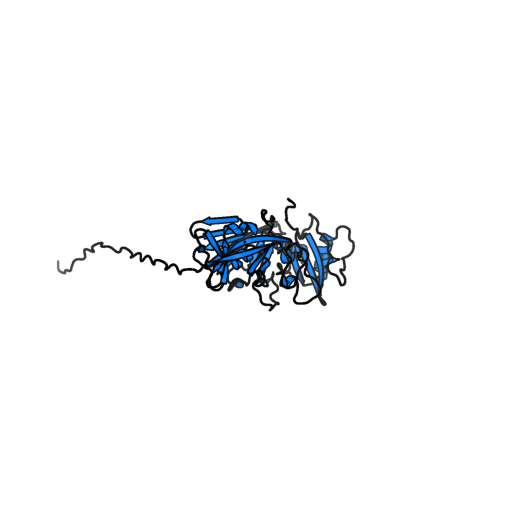. ILE A 1 95 ? 3.583 -0.595 12.654 1.00 96.56 95 ILE A O 1
ATOM 710 N N . THR A 1 96 ? 3.833 -2.813 12.894 1.00 95.12 96 THR A N 1
ATOM 711 C CA . THR A 1 96 ? 4.859 -2.957 11.863 1.00 95.12 96 THR A CA 1
ATOM 712 C C . THR A 1 96 ? 4.349 -3.877 10.770 1.00 95.12 96 THR A C 1
ATOM 714 O O . THR A 1 96 ? 3.880 -4.983 11.034 1.00 95.12 96 THR A O 1
ATOM 717 N N . ILE A 1 97 ? 4.426 -3.417 9.527 1.00 92.56 97 ILE A N 1
ATOM 718 C CA . ILE A 1 97 ? 3.991 -4.165 8.350 1.00 92.56 97 ILE A CA 1
ATOM 719 C C . ILE A 1 97 ? 4.832 -3.722 7.156 1.00 92.56 97 ILE A C 1
ATOM 721 O O . ILE A 1 97 ? 4.932 -2.534 6.882 1.00 92.56 97 ILE A O 1
ATOM 725 N N . ASN A 1 98 ? 5.455 -4.663 6.442 1.00 88.12 98 ASN A N 1
ATOM 726 C CA . ASN A 1 98 ? 6.176 -4.383 5.188 1.00 88.12 98 ASN A CA 1
ATOM 727 C C . ASN A 1 98 ? 7.194 -3.240 5.253 1.00 88.12 98 ASN A C 1
ATOM 729 O O . ASN A 1 98 ? 7.168 -2.326 4.430 1.00 88.12 98 ASN A O 1
ATOM 733 N N . GLY A 1 99 ? 8.043 -3.238 6.278 1.00 86.69 99 GLY A N 1
ATOM 734 C CA . GLY A 1 99 ? 9.032 -2.175 6.478 1.00 86.69 99 GLY A CA 1
ATOM 735 C C . GLY A 1 99 ? 8.454 -0.832 6.947 1.00 86.69 99 GLY A C 1
ATOM 736 O O . GLY A 1 99 ? 9.224 0.052 7.315 1.00 86.69 99 GLY A O 1
ATOM 737 N N . GLN A 1 100 ? 7.128 -0.677 6.999 1.00 91.19 100 GLN A N 1
ATOM 738 C CA . GLN A 1 100 ? 6.460 0.476 7.589 1.00 91.19 100 GLN A CA 1
ATOM 739 C C . GLN A 1 100 ? 6.241 0.250 9.085 1.00 91.19 100 GLN A C 1
ATOM 741 O O . GLN A 1 100 ? 5.763 -0.800 9.514 1.00 91.19 100 GLN A O 1
ATOM 746 N N . THR A 1 101 ? 6.563 1.263 9.882 1.00 95.06 101 THR A N 1
ATOM 747 C CA . THR A 1 101 ? 6.210 1.346 11.300 1.00 95.06 101 THR A CA 1
ATOM 748 C C . THR A 1 101 ? 5.146 2.417 11.476 1.00 95.06 101 THR A C 1
ATOM 750 O O . THR A 1 101 ? 5.257 3.513 10.933 1.00 95.06 101 THR A O 1
ATOM 753 N N . ILE A 1 102 ? 4.097 2.108 12.226 1.00 94.88 102 ILE A N 1
ATOM 754 C CA . ILE A 1 102 ? 2.996 3.012 12.555 1.00 94.88 102 ILE A CA 1
ATOM 755 C C . ILE A 1 102 ? 2.931 3.083 14.075 1.00 94.88 102 ILE A C 1
ATOM 757 O O . ILE A 1 102 ? 2.856 2.048 14.731 1.00 94.88 102 ILE A O 1
ATOM 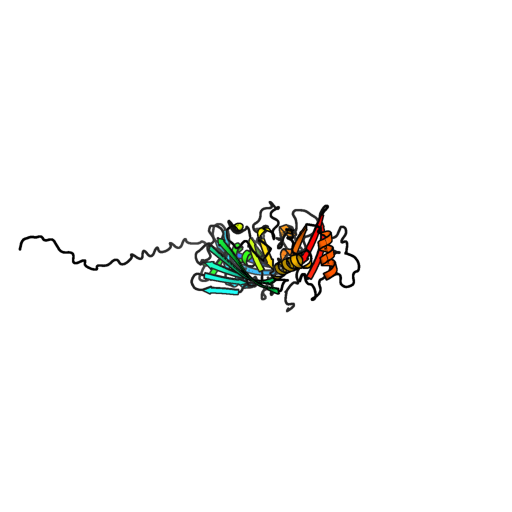761 N N . ALA A 1 103 ? 2.957 4.281 14.641 1.00 95.62 103 ALA A N 1
ATOM 762 C CA . ALA A 1 103 ? 2.875 4.500 16.075 1.00 95.62 103 ALA A CA 1
ATOM 763 C C . ALA A 1 103 ? 1.612 5.291 16.410 1.00 95.62 103 ALA A C 1
ATOM 765 O O . ALA A 1 103 ? 1.453 6.438 15.997 1.00 95.62 103 ALA A O 1
ATOM 766 N N . PHE A 1 104 ? 0.729 4.688 17.198 1.00 95.19 104 PHE A N 1
ATOM 767 C CA . PHE A 1 104 ? -0.390 5.375 17.832 1.00 95.19 104 PHE A CA 1
ATOM 768 C C . PHE A 1 104 ? -0.001 5.768 19.251 1.00 95.19 104 PHE A C 1
ATOM 770 O O . PHE A 1 104 ? 0.540 4.953 20.001 1.00 95.19 104 PHE A O 1
ATOM 777 N N . GLN A 1 105 ? -0.295 7.005 19.636 1.00 94.12 105 GLN A N 1
ATOM 778 C CA . GLN A 1 105 ? -0.120 7.444 21.014 1.00 94.12 105 GLN A CA 1
ATOM 779 C C . GLN A 1 105 ? -1.397 7.149 21.810 1.00 94.12 105 GLN A C 1
ATOM 781 O O . GLN A 1 105 ? -2.495 7.524 21.406 1.00 94.12 105 GLN A O 1
ATOM 786 N N . ARG A 1 106 ? -1.262 6.489 22.960 1.00 93.19 106 ARG A N 1
ATOM 787 C CA . ARG A 1 106 ? -2.372 6.204 23.876 1.00 93.19 106 ARG A CA 1
ATOM 788 C C . ARG A 1 106 ? -3.029 7.502 24.358 1.00 93.19 106 ARG A C 1
ATOM 790 O O . ARG A 1 106 ? -2.337 8.451 24.718 1.00 93.19 106 ARG A O 1
ATOM 797 N N . ASN A 1 107 ? -4.358 7.482 24.440 1.00 91.00 107 ASN A N 1
ATOM 798 C CA . ASN A 1 107 ? -5.240 8.594 24.803 1.00 91.00 107 ASN A CA 1
ATOM 799 C C . ASN A 1 107 ? -4.989 9.834 23.933 1.00 91.00 107 ASN A C 1
ATOM 801 O O . ASN A 1 107 ? -4.948 10.964 24.414 1.00 91.00 107 ASN A O 1
ATOM 805 N N . SER A 1 108 ? -4.715 9.601 22.652 1.00 90.88 108 SER A N 1
ATOM 806 C CA . SER A 1 108 ? -4.449 10.639 21.670 1.00 90.88 108 SER A CA 1
ATOM 807 C C . SER A 1 108 ? -5.092 10.261 20.346 1.00 90.88 108 SER A C 1
ATOM 809 O O . SER A 1 108 ? -5.255 9.084 20.010 1.00 90.88 108 SER A O 1
ATOM 811 N N . GLN A 1 109 ? -5.467 11.286 19.589 1.00 88.44 109 GLN A N 1
ATOM 812 C CA . GLN A 1 109 ? -5.904 11.140 18.203 1.00 88.44 109 GLN A CA 1
ATOM 813 C C . GLN A 1 109 ? -4.700 11.062 17.264 1.00 88.44 109 GLN A C 1
ATOM 815 O O . GLN A 1 109 ? -4.832 10.67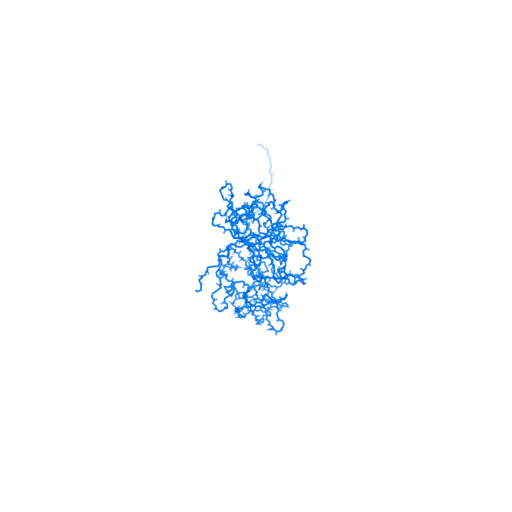7 16.110 1.00 88.44 109 GLN A O 1
ATOM 820 N N . ASN A 1 110 ? -3.511 11.423 17.739 1.00 88.25 110 ASN A N 1
ATOM 821 C CA . ASN A 1 110 ? -2.335 11.498 16.896 1.00 88.25 110 ASN A CA 1
ATOM 822 C C . ASN A 1 110 ? -1.741 10.117 16.647 1.00 88.25 110 ASN A C 1
ATOM 824 O O . ASN A 1 110 ? -1.670 9.257 17.532 1.00 88.25 110 ASN A O 1
ATOM 828 N N . TYR A 1 111 ? -1.242 9.951 15.434 1.00 89.88 111 TYR A N 1
ATOM 829 C CA . TYR A 1 111 ? -0.403 8.831 15.074 1.00 89.88 111 TYR A CA 1
ATOM 830 C C . TYR A 1 111 ? 0.693 9.310 14.118 1.00 89.88 111 TYR A C 1
ATOM 832 O O . TYR A 1 111 ? 0.560 10.334 13.439 1.00 89.88 111 TYR A O 1
ATOM 840 N N . SER A 1 112 ? 1.779 8.557 14.056 1.00 90.69 112 SER A N 1
ATOM 841 C CA . SER A 1 112 ? 2.835 8.737 13.070 1.00 90.69 112 SER A CA 1
ATOM 842 C C . SER A 1 112 ? 3.058 7.440 12.315 1.00 90.69 112 SER A C 1
ATOM 844 O O . SER A 1 112 ? 2.735 6.353 12.793 1.00 90.69 112 SER A O 1
ATOM 846 N N . SER A 1 113 ? 3.595 7.541 11.111 1.00 90.81 113 SER A N 1
ATOM 847 C CA . SER A 1 113 ? 4.113 6.397 10.390 1.00 90.81 113 SER A CA 1
ATOM 848 C C . SER A 1 113 ? 5.406 6.756 9.686 1.00 90.81 113 SER A C 1
ATOM 850 O O . SER A 1 113 ? 5.559 7.884 9.223 1.00 90.81 113 SER A O 1
ATOM 852 N N . SER A 1 114 ? 6.326 5.802 9.618 1.00 91.69 114 SER A N 1
ATOM 853 C CA . SER A 1 114 ? 7.581 5.929 8.899 1.00 91.69 114 SER A CA 1
ATOM 854 C C . SER A 1 114 ? 7.952 4.630 8.191 1.00 91.69 114 SER A C 1
ATOM 856 O O . SER A 1 114 ? 7.770 3.536 8.725 1.00 91.69 114 SER A O 1
ATOM 858 N N . THR A 1 115 ? 8.527 4.768 7.003 1.00 92.06 115 THR A N 1
ATOM 859 C CA . THR A 1 115 ? 9.134 3.686 6.229 1.00 92.06 115 THR A CA 1
ATOM 860 C C . THR A 1 115 ? 10.521 4.147 5.811 1.00 92.06 115 THR A C 1
ATOM 862 O O . THR A 1 115 ? 10.655 5.127 5.073 1.00 92.06 115 THR A O 1
ATOM 865 N N . SER A 1 116 ? 11.554 3.447 6.270 1.00 92.44 116 SER A N 1
ATOM 866 C CA . SER A 1 116 ? 12.928 3.648 5.803 1.00 92.44 116 SER A CA 1
ATOM 867 C C . SER A 1 116 ? 13.244 2.638 4.709 1.00 92.44 116 SER A C 1
ATOM 869 O O . SER A 1 116 ? 12.907 1.461 4.826 1.00 92.44 116 SER A O 1
ATOM 871 N N . TYR A 1 117 ? 13.870 3.100 3.633 1.00 92.94 117 TYR A N 1
ATOM 872 C CA . TYR A 1 117 ? 14.190 2.273 2.474 1.00 92.94 117 TYR A CA 1
ATOM 873 C C . TYR A 1 117 ? 15.395 2.832 1.724 1.00 92.94 117 TYR A C 1
ATOM 875 O O . TYR A 1 117 ? 15.856 3.944 1.981 1.00 92.94 117 TYR A O 1
ATOM 883 N N . THR A 1 118 ? 15.896 2.041 0.785 1.00 93.00 118 THR A N 1
ATOM 884 C CA . THR A 1 118 ? 17.058 2.374 -0.028 1.00 93.00 118 THR A CA 1
ATOM 885 C C . THR A 1 118 ? 16.698 2.231 -1.498 1.00 93.00 118 THR A C 1
ATOM 887 O O . THR A 1 118 ? 16.078 1.242 -1.880 1.00 93.00 118 THR A O 1
ATOM 890 N N . ILE A 1 119 ? 17.103 3.209 -2.306 1.00 92.12 119 ILE A N 1
ATOM 891 C CA . ILE A 1 119 ? 17.048 3.159 -3.768 1.00 92.12 119 ILE A CA 1
ATOM 892 C C . ILE A 1 119 ? 18.460 2.889 -4.280 1.00 92.12 119 ILE A C 1
ATOM 894 O O . ILE A 1 119 ? 19.408 3.589 -3.909 1.00 92.12 119 ILE A O 1
ATOM 898 N N . THR A 1 120 ? 18.604 1.882 -5.133 1.00 91.50 120 THR A N 1
ATOM 899 C CA . THR A 1 120 ? 19.842 1.628 -5.868 1.00 91.50 120 THR A CA 1
ATOM 900 C C . THR A 1 120 ? 19.901 2.581 -7.049 1.00 91.50 120 THR A C 1
ATOM 902 O O . THR A 1 120 ? 18.967 2.659 -7.846 1.00 91.50 120 THR A O 1
ATOM 905 N N . GLN A 1 121 ? 20.993 3.327 -7.171 1.00 89.12 121 GLN A N 1
ATOM 906 C CA . GLN A 1 121 ? 21.162 4.234 -8.298 1.00 89.12 121 GLN A CA 1
ATOM 907 C C . GLN A 1 121 ? 21.660 3.437 -9.513 1.00 89.12 121 GLN A C 1
ATOM 909 O O . GLN A 1 121 ? 22.645 2.708 -9.382 1.00 89.12 121 GLN A O 1
ATOM 914 N N . PRO A 1 122 ? 21.049 3.587 -10.703 1.00 85.94 122 PRO A N 1
ATOM 915 C CA . PRO A 1 122 ? 21.509 2.907 -11.919 1.00 85.94 122 PRO A CA 1
ATOM 916 C C . PRO A 1 122 ? 22.976 3.186 -12.287 1.00 85.94 122 PRO A C 1
ATOM 918 O O . PRO A 1 122 ? 23.646 2.346 -12.881 1.00 85.94 122 PRO A O 1
ATOM 921 N N . SER A 1 123 ? 23.500 4.353 -11.897 1.00 87.00 123 SER A N 1
ATOM 922 C CA . SER A 1 123 ? 24.910 4.735 -12.047 1.00 87.00 123 SER A CA 1
ATOM 923 C C . SER A 1 123 ? 25.862 4.061 -11.046 1.00 87.00 123 SER A C 1
ATOM 925 O O . SER A 1 123 ? 27.068 4.289 -11.111 1.00 87.00 123 SER A O 1
ATOM 927 N N . GLY A 1 124 ? 25.339 3.259 -10.117 1.00 88.88 124 GLY A N 1
ATOM 928 C CA . GLY A 1 124 ? 26.074 2.643 -9.015 1.00 88.88 124 GLY A CA 1
ATOM 929 C C . GLY A 1 124 ? 25.852 3.348 -7.675 1.00 88.88 124 GLY A C 1
ATOM 930 O O . GLY A 1 124 ? 25.595 4.549 -7.611 1.00 88.88 124 GLY A O 1
ATOM 931 N N . GLY A 1 125 ? 25.979 2.581 -6.589 1.00 91.44 125 GLY A N 1
ATOM 932 C CA . GLY A 1 125 ? 25.735 3.046 -5.223 1.00 91.44 125 GLY A CA 1
ATOM 933 C C . GLY A 1 125 ? 24.267 2.969 -4.799 1.00 91.44 125 GLY A C 1
ATOM 934 O O . GLY A 1 125 ? 23.388 2.514 -5.532 1.00 91.44 125 GLY A O 1
ATOM 935 N N . THR A 1 126 ? 24.009 3.400 -3.568 1.00 93.00 126 THR A N 1
ATOM 936 C CA . THR A 1 126 ? 22.685 3.350 -2.943 1.00 93.00 126 THR A CA 1
ATOM 937 C C . THR A 1 126 ? 22.405 4.631 -2.182 1.00 93.00 126 THR A C 1
ATOM 939 O O . THR A 1 126 ? 23.306 5.171 -1.541 1.00 93.00 126 THR A O 1
ATOM 942 N N . GLN A 1 127 ? 21.151 5.074 -2.178 1.00 90.69 127 GLN A N 1
ATOM 943 C CA . GLN A 1 127 ? 20.718 6.232 -1.407 1.00 90.69 127 GLN A CA 1
ATOM 944 C C . GLN A 1 127 ? 19.575 5.866 -0.467 1.00 90.69 127 GLN A C 1
ATOM 946 O O . GLN A 1 127 ? 18.586 5.258 -0.877 1.00 90.69 127 GLN A O 1
ATOM 951 N N . SER A 1 128 ? 19.721 6.252 0.798 1.00 92.62 128 SER A N 1
ATOM 952 C CA . SER A 1 128 ? 18.731 5.992 1.838 1.00 92.62 128 SER A CA 1
ATOM 953 C C . SER A 1 128 ? 17.696 7.108 1.915 1.00 92.62 128 SER A C 1
ATOM 955 O O . SER A 1 128 ? 18.025 8.293 1.863 1.00 92.62 128 SER A O 1
ATOM 957 N N . TYR A 1 129 ? 16.447 6.704 2.103 1.00 90.81 129 TYR A N 1
ATOM 958 C CA . TYR A 1 129 ? 15.287 7.566 2.250 1.00 90.81 129 TYR A CA 1
ATOM 959 C C . TYR A 1 129 ? 14.496 7.166 3.489 1.00 90.81 129 TYR A C 1
ATOM 961 O O . TYR A 1 129 ? 14.554 6.036 3.978 1.00 90.81 129 TYR A O 1
ATOM 969 N N . THR A 1 130 ? 13.734 8.115 4.018 1.00 89.81 130 THR A N 1
ATOM 970 C CA . THR A 1 130 ? 12.702 7.834 5.012 1.00 89.81 130 THR A CA 1
ATOM 971 C C . THR A 1 130 ? 11.470 8.640 4.653 1.00 89.81 130 THR A C 1
ATOM 973 O O . THR A 1 130 ? 11.485 9.874 4.646 1.00 89.81 130 THR A O 1
ATOM 976 N N . TYR A 1 131 ? 10.402 7.921 4.327 1.00 88.00 131 TYR A N 1
ATOM 977 C CA . TYR A 1 131 ? 9.089 8.515 4.175 1.00 88.00 131 TYR A CA 1
ATOM 978 C C . TYR A 1 131 ? 8.398 8.483 5.524 1.00 88.00 131 TYR A C 1
ATOM 980 O O . TYR A 1 131 ? 8.238 7.410 6.099 1.00 88.00 131 TYR A O 1
ATOM 988 N N . SER A 1 132 ? 7.995 9.648 6.014 1.00 87.25 132 SER A N 1
ATOM 989 C CA . SER A 1 132 ? 7.264 9.767 7.268 1.00 87.25 132 SER A CA 1
ATOM 990 C C . SER A 1 132 ? 6.010 10.586 7.058 1.00 87.25 132 SER A C 1
ATOM 992 O O . SER A 1 132 ? 6.028 11.568 6.317 1.00 87.25 132 SER A O 1
ATOM 994 N N . VAL A 1 133 ? 4.939 10.204 7.743 1.00 83.94 133 VAL A N 1
ATOM 995 C CA . VAL A 1 133 ? 3.675 10.929 7.760 1.00 83.94 133 VAL A CA 1
ATOM 996 C C . VAL A 1 133 ? 3.166 11.005 9.183 1.00 83.94 133 VAL A C 1
ATOM 998 O O . VAL A 1 133 ? 3.073 9.996 9.878 1.00 83.94 133 VAL A O 1
ATOM 1001 N N . ASN A 1 134 ? 2.779 12.204 9.598 1.00 84.88 134 ASN A N 1
ATOM 1002 C CA . ASN A 1 134 ? 2.025 12.395 10.827 1.00 84.88 134 ASN A CA 1
ATOM 1003 C C . ASN A 1 134 ? 0.557 12.630 10.489 1.00 84.88 134 ASN A C 1
ATOM 1005 O O . ASN A 1 134 ? 0.224 13.313 9.521 1.00 84.88 134 ASN A O 1
ATOM 1009 N N . GLY A 1 135 ? -0.336 12.079 11.295 1.00 79.88 135 GLY A N 1
ATOM 1010 C CA . GLY A 1 135 ? -1.766 12.231 11.105 1.00 79.88 135 GLY A CA 1
ATOM 1011 C C . GLY A 1 135 ? -2.501 12.290 12.429 1.00 79.88 135 GLY A C 1
ATOM 1012 O O . GLY A 1 135 ? -1.944 12.062 13.501 1.00 79.88 135 GLY A O 1
ATOM 1013 N N . SER A 1 136 ? -3.779 12.613 12.330 1.00 80.06 136 SER A N 1
ATOM 1014 C CA . SER A 1 136 ? -4.724 12.441 13.419 1.00 80.06 136 SER A CA 1
ATOM 1015 C C . SER A 1 136 ? -5.827 11.513 12.933 1.00 80.06 136 SER A C 1
ATOM 1017 O O . SER A 1 136 ? -6.214 11.560 11.763 1.00 80.06 136 SER A O 1
ATOM 1019 N N . THR A 1 137 ? -6.328 10.663 13.815 1.00 75.38 137 THR A N 1
ATOM 1020 C CA . THR A 1 137 ? -7.600 9.980 13.625 1.00 75.38 137 THR A CA 1
ATOM 1021 C C . THR A 1 137 ? -8.731 11.014 13.534 1.00 75.38 137 THR A C 1
ATOM 1023 O O . THR A 1 137 ? -8.547 12.199 13.823 1.00 75.38 137 THR A O 1
ATOM 1026 N N . GLU A 1 138 ? -9.906 10.583 13.076 1.00 71.12 138 GLU A N 1
ATOM 1027 C CA . GLU A 1 138 ? -11.097 11.440 13.014 1.00 71.12 138 GLU A CA 1
ATOM 1028 C C . GLU A 1 138 ? -11.401 12.054 14.390 1.00 71.12 138 GLU A C 1
ATOM 1030 O O . GLU A 1 138 ? -11.205 11.402 15.422 1.00 71.12 138 GLU A O 1
ATOM 1035 N N . SER A 1 139 ? -11.881 13.304 14.402 1.00 64.56 139 SER A N 1
ATOM 1036 C CA . SER A 1 139 ? -12.073 14.086 15.626 1.00 64.56 139 SER A CA 1
ATOM 1037 C C . SER A 1 139 ? -13.022 13.355 16.584 1.00 64.56 139 SER A C 1
ATOM 1039 O O . SER A 1 139 ? -14.239 13.336 16.390 1.00 64.56 139 SER A O 1
ATOM 1041 N N . GLY A 1 140 ? -12.461 12.706 17.603 1.00 69.31 140 GLY A N 1
ATOM 1042 C CA . GLY A 1 140 ? -13.195 11.950 18.619 1.00 69.31 140 GLY A CA 1
ATOM 1043 C C . GLY A 1 140 ? -12.795 10.481 18.787 1.00 69.31 140 GLY A C 1
ATOM 1044 O O . GLY A 1 140 ? -13.233 9.875 19.761 1.00 69.31 140 GLY A O 1
ATOM 1045 N N . ALA A 1 141 ? -11.955 9.905 17.919 1.00 80.62 141 ALA A N 1
ATOM 1046 C CA . ALA A 1 141 ? -11.507 8.516 18.061 1.00 80.62 141 ALA A CA 1
ATOM 1047 C C . ALA A 1 141 ? -10.050 8.400 18.526 1.00 80.62 141 ALA A C 1
ATOM 1049 O O . ALA A 1 141 ? -9.138 8.225 17.720 1.00 80.62 141 ALA A O 1
ATOM 1050 N N . GLU A 1 142 ? -9.821 8.464 19.834 1.00 90.19 142 GLU A N 1
ATOM 1051 C CA . GLU A 1 142 ? -8.489 8.261 20.414 1.00 90.19 142 GLU A CA 1
ATOM 1052 C C . GLU A 1 142 ? -8.100 6.782 20.449 1.00 90.19 142 GLU A C 1
ATOM 1054 O O . GLU A 1 142 ? -8.936 5.913 20.721 1.00 90.19 142 GLU A O 1
ATOM 1059 N N . ALA A 1 143 ? -6.812 6.501 20.238 1.00 92.75 143 ALA A N 1
ATOM 1060 C CA . ALA A 1 143 ? -6.241 5.206 20.576 1.00 92.75 143 ALA A CA 1
ATOM 1061 C C . ALA A 1 143 ? -6.329 5.020 22.099 1.00 92.75 143 ALA A C 1
ATOM 1063 O O . ALA A 1 143 ? -5.796 5.827 22.854 1.00 92.75 143 ALA A O 1
ATOM 1064 N N . GLN A 1 144 ? -7.033 3.996 22.575 1.00 92.94 144 GLN A N 1
ATOM 1065 C CA . GLN A 1 144 ? -7.460 3.915 23.977 1.00 92.94 144 GLN A CA 1
ATOM 1066 C C . GLN A 1 144 ? -7.587 2.476 24.482 1.00 92.94 144 GLN A C 1
ATOM 1068 O O . GLN A 1 144 ? -7.693 1.530 23.702 1.00 92.94 144 GLN A O 1
ATOM 1073 N N . ILE A 1 145 ? -7.520 2.307 25.800 1.00 93.31 145 ILE A N 1
ATOM 1074 C CA . ILE A 1 145 ? -7.727 1.006 26.435 1.00 93.31 145 ILE A CA 1
ATOM 1075 C C . ILE A 1 145 ? -9.210 0.877 26.771 1.00 93.31 145 ILE A C 1
ATOM 1077 O O . ILE A 1 145 ? -9.739 1.695 27.517 1.00 93.31 145 ILE A O 1
ATOM 1081 N N . ILE A 1 146 ? -9.859 -0.169 26.263 1.00 91.94 146 ILE A N 1
ATOM 1082 C CA . ILE A 1 146 ? -11.257 -0.502 26.560 1.00 91.94 146 ILE A CA 1
ATOM 1083 C C . ILE A 1 146 ? -11.254 -1.881 27.211 1.00 91.94 146 ILE A C 1
ATOM 1085 O O . ILE A 1 146 ? -10.821 -2.855 26.596 1.00 91.94 146 ILE A O 1
ATOM 1089 N N . SER A 1 147 ? -11.699 -1.961 28.467 1.00 90.56 147 SER A N 1
ATOM 1090 C CA . SER A 1 147 ? -11.716 -3.212 29.244 1.00 90.56 147 SER A CA 1
ATOM 1091 C C . SER A 1 147 ? -10.353 -3.928 29.255 1.00 90.56 147 SER A C 1
ATOM 1093 O O . SER A 1 147 ? -10.266 -5.116 28.962 1.00 90.56 147 SER A O 1
ATOM 1095 N N . ASN A 1 148 ? -9.278 -3.190 29.563 1.00 91.06 148 ASN A N 1
ATOM 1096 C CA . ASN A 1 148 ? -7.880 -3.663 29.588 1.00 91.06 148 ASN A CA 1
ATOM 1097 C C . ASN A 1 148 ? -7.305 -4.149 28.246 1.00 91.06 148 ASN A C 1
ATOM 1099 O O . ASN A 1 148 ? -6.206 -4.697 28.215 1.00 91.06 148 ASN A O 1
ATOM 1103 N N . VAL A 1 149 ? -7.995 -3.905 27.131 1.00 95.06 149 VAL A N 1
ATOM 1104 C CA . VAL A 1 149 ? -7.512 -4.242 25.789 1.00 95.06 149 VAL A CA 1
ATOM 1105 C C . VAL A 1 149 ? -7.205 -2.951 25.017 1.00 95.06 149 VAL A C 1
ATOM 1107 O O . VAL A 1 149 ? -8.025 -2.033 25.043 1.00 95.06 149 VAL A O 1
ATOM 1110 N N . PRO A 1 150 ? -6.044 -2.831 24.349 1.00 96.00 150 PRO A N 1
ATOM 1111 C CA . PRO A 1 150 ? -5.708 -1.668 23.527 1.00 96.00 150 PRO A CA 1
ATOM 1112 C C . PRO A 1 150 ? -6.481 -1.674 22.202 1.00 96.00 150 PRO A C 1
ATOM 1114 O O . PRO A 1 150 ? -6.488 -2.673 21.477 1.00 96.00 150 PRO A O 1
ATOM 1117 N N . TYR A 1 151 ? -7.084 -0.538 21.862 1.00 95.62 151 TYR A N 1
ATOM 1118 C CA . TYR A 1 151 ? -7.843 -0.339 20.633 1.00 95.62 151 TYR A CA 1
ATOM 1119 C C . TYR A 1 151 ? -7.377 0.894 19.872 1.00 95.62 151 TYR A C 1
ATOM 1121 O O . TYR A 1 151 ? -7.230 1.974 20.440 1.00 95.62 151 TYR A O 1
ATOM 1129 N N . VAL A 1 152 ? -7.253 0.758 18.556 1.00 95.56 152 VAL A N 1
ATOM 1130 C CA . VAL A 1 152 ? -6.965 1.864 17.635 1.00 95.56 152 VAL A CA 1
ATOM 1131 C C . VAL A 1 152 ? -8.130 2.073 16.673 1.00 95.56 152 VAL A C 1
ATOM 1133 O O . VAL A 1 152 ? -8.936 1.165 16.444 1.00 95.56 152 VAL A O 1
ATOM 1136 N N . ARG A 1 153 ? -8.235 3.275 16.096 1.00 92.81 153 ARG A N 1
ATOM 1137 C CA . ARG A 1 153 ? -9.270 3.581 15.100 1.00 92.81 153 ARG A CA 1
ATOM 1138 C C . ARG A 1 153 ? -9.096 2.677 13.885 1.00 92.81 153 ARG A C 1
ATOM 1140 O O . ARG A 1 153 ? -8.056 2.724 13.229 1.00 92.81 153 ARG A O 1
ATOM 1147 N N . LEU A 1 154 ? -10.139 1.911 13.559 1.00 93.75 154 LEU A N 1
ATOM 1148 C CA . LEU A 1 154 ? -10.091 0.912 12.493 1.00 93.75 154 LEU A CA 1
ATOM 1149 C C . LEU A 1 154 ? -9.680 1.521 11.151 1.00 93.75 154 LEU A C 1
ATOM 1151 O O . LEU A 1 154 ? -8.749 1.029 10.529 1.00 93.75 154 LEU A O 1
ATOM 1155 N N . THR A 1 155 ? -10.336 2.603 10.723 1.00 88.94 155 THR A N 1
ATOM 1156 C CA . THR A 1 155 ? -10.071 3.234 9.421 1.00 88.94 155 THR A CA 1
ATOM 1157 C C . THR A 1 155 ? -8.615 3.686 9.290 1.00 88.94 155 THR A C 1
ATOM 1159 O O . THR A 1 155 ? -7.967 3.391 8.290 1.00 88.94 155 THR A O 1
ATOM 1162 N N . ALA A 1 156 ? -8.075 4.351 10.317 1.00 87.88 156 ALA A N 1
ATOM 1163 C CA . ALA A 1 156 ? -6.692 4.822 10.310 1.00 87.88 156 ALA A CA 1
ATOM 1164 C C . ALA A 1 156 ? -5.699 3.650 10.294 1.00 87.88 156 ALA A C 1
ATOM 1166 O O . ALA A 1 156 ? -4.805 3.622 9.453 1.00 87.88 156 ALA A O 1
ATOM 1167 N N . ALA A 1 157 ? -5.884 2.663 11.175 1.00 92.19 157 ALA A N 1
ATOM 1168 C CA . ALA A 1 157 ? -4.997 1.507 11.258 1.00 92.19 157 ALA A CA 1
ATOM 1169 C C . ALA A 1 157 ? -5.040 0.649 9.983 1.00 92.19 157 ALA A C 1
ATOM 1171 O O . ALA A 1 157 ? -3.992 0.289 9.455 1.00 92.19 157 ALA A O 1
ATOM 1172 N N . ALA A 1 158 ? -6.231 0.369 9.447 1.00 92.19 158 ALA A N 1
ATOM 1173 C CA . ALA A 1 158 ? -6.400 -0.442 8.247 1.00 92.19 158 ALA A CA 1
ATOM 1174 C C . ALA A 1 158 ? -5.809 0.236 7.002 1.00 92.19 158 ALA A C 1
ATOM 1176 O O . ALA A 1 158 ? -5.080 -0.415 6.256 1.00 92.19 158 ALA A O 1
ATOM 1177 N N . HIS A 1 159 ? -6.061 1.534 6.785 1.00 87.50 159 HIS A N 1
ATOM 1178 C CA . HIS A 1 159 ? -5.467 2.248 5.649 1.00 87.50 159 HIS A CA 1
ATOM 1179 C C . HIS A 1 159 ? -3.946 2.335 5.760 1.00 87.50 159 HIS A C 1
ATOM 1181 O O . HIS A 1 159 ? -3.269 2.124 4.759 1.00 87.50 159 HIS A O 1
ATOM 1187 N N . GLN A 1 160 ? -3.402 2.580 6.958 1.00 88.12 160 GLN A N 1
ATOM 1188 C CA . GLN A 1 160 ? -1.951 2.563 7.172 1.00 88.12 160 GLN A CA 1
ATOM 1189 C C . GLN A 1 160 ? -1.353 1.164 6.969 1.00 88.12 160 GLN A C 1
ATOM 1191 O O . GLN A 1 160 ? -0.249 1.049 6.461 1.00 88.12 160 GLN A O 1
ATOM 1196 N N . CYS A 1 161 ? -2.102 0.093 7.246 1.00 89.88 161 CYS A N 1
ATOM 1197 C CA . CYS A 1 161 ? -1.698 -1.266 6.867 1.00 89.88 161 CYS A CA 1
ATOM 1198 C C . CYS A 1 161 ? -1.812 -1.543 5.354 1.00 89.88 161 CYS A C 1
ATOM 1200 O O . CYS A 1 161 ? -1.422 -2.612 4.894 1.00 89.88 161 CYS A O 1
ATOM 1202 N N . GLY A 1 162 ? -2.339 -0.606 4.560 1.00 86.56 162 GLY A N 1
ATOM 1203 C CA . GLY A 1 162 ? -2.500 -0.755 3.117 1.00 86.56 162 GLY A CA 1
ATOM 1204 C C . GLY A 1 162 ? -3.804 -1.436 2.694 1.00 86.56 162 GLY A C 1
ATOM 1205 O O . GLY A 1 162 ? -3.851 -1.997 1.591 1.00 86.56 162 GLY A O 1
ATOM 1206 N N . ALA A 1 163 ? -4.848 -1.401 3.534 1.00 88.00 163 ALA A N 1
ATOM 1207 C CA . ALA A 1 163 ? -6.198 -1.809 3.143 1.00 88.00 163 ALA A CA 1
ATOM 1208 C C . ALA A 1 163 ? -6.707 -0.935 2.003 1.00 88.00 163 ALA A C 1
ATOM 1210 O O . ALA A 1 163 ? -6.486 0.272 1.992 1.00 88.00 163 ALA A O 1
ATOM 1211 N N . LEU A 1 164 ? -7.401 -1.570 1.064 1.00 81.88 164 LEU A N 1
ATOM 1212 C CA . LEU A 1 164 ? -7.930 -0.920 -0.129 1.00 81.88 164 LEU A CA 1
ATOM 1213 C C . LEU A 1 164 ? -9.188 -0.106 0.175 1.00 81.88 164 LEU A C 1
ATOM 1215 O O . LEU A 1 164 ? -9.466 0.895 -0.479 1.00 81.88 164 LEU A O 1
ATOM 1219 N N . MET A 1 165 ? -9.990 -0.600 1.117 1.00 83.12 165 MET A N 1
ATOM 1220 C CA . MET A 1 165 ? -11.276 -0.018 1.460 1.00 83.12 165 MET A CA 1
ATOM 1221 C C . MET A 1 165 ? -11.692 -0.442 2.866 1.00 83.12 165 MET A C 1
ATOM 1223 O O . MET A 1 165 ? -11.540 -1.605 3.248 1.00 83.12 165 MET A O 1
ATOM 1227 N N . VAL A 1 166 ? -12.277 0.499 3.600 1.00 87.25 166 VAL A N 1
ATOM 1228 C CA . VAL A 1 166 ? -13.058 0.243 4.811 1.00 87.25 166 VAL A CA 1
ATOM 1229 C C . VAL A 1 166 ? -14.469 0.751 4.543 1.00 87.25 166 VAL A C 1
ATOM 1231 O O . VAL A 1 166 ? -14.636 1.918 4.197 1.00 87.25 166 VAL A O 1
ATOM 1234 N N . ASN A 1 167 ? -15.474 -0.115 4.656 1.00 87.38 167 ASN A N 1
ATOM 1235 C CA . ASN A 1 167 ? -16.861 0.222 4.334 1.00 87.38 167 ASN A CA 1
ATOM 1236 C C . ASN A 1 167 ? -17.824 -0.344 5.379 1.00 87.38 167 ASN A C 1
ATOM 1238 O O . ASN A 1 167 ? -17.641 -1.468 5.834 1.00 87.38 167 ASN A O 1
ATOM 1242 N N . TYR A 1 168 ? -18.869 0.397 5.733 1.00 88.62 168 TYR A N 1
ATOM 1243 C CA . TYR A 1 168 ? -19.932 -0.111 6.598 1.00 88.62 168 TYR A CA 1
ATOM 1244 C C . TYR A 1 168 ? -21.073 -0.697 5.756 1.00 88.62 168 TYR A C 1
ATOM 1246 O O . TYR A 1 168 ? -21.575 -0.045 4.843 1.00 88.62 168 TYR A O 1
ATOM 1254 N N . SER A 1 169 ? -21.480 -1.926 6.073 1.00 88.38 169 SER A N 1
ATOM 1255 C CA . SER A 1 169 ? -22.669 -2.581 5.522 1.00 88.38 169 SER A CA 1
ATOM 1256 C C . SER A 1 169 ? -23.805 -2.440 6.528 1.00 88.38 169 SER A C 1
ATOM 1258 O O . SER A 1 169 ? -23.751 -3.028 7.610 1.00 88.38 169 SER A O 1
ATOM 1260 N N . SER A 1 170 ? -24.838 -1.670 6.179 1.00 87.62 170 SER A N 1
ATOM 1261 C CA . SER A 1 170 ? -26.055 -1.570 6.993 1.00 87.62 170 SER A CA 1
ATOM 1262 C C . SER A 1 170 ? -26.861 -2.870 6.976 1.00 87.62 170 SER A C 1
ATOM 1264 O O . SER A 1 170 ? -27.475 -3.210 7.982 1.00 87.62 170 SER A O 1
ATOM 1266 N N . THR A 1 171 ? -26.817 -3.620 5.870 1.00 89.12 171 THR A N 1
ATOM 1267 C CA . THR A 1 171 ? -27.472 -4.928 5.730 1.00 89.12 171 THR A CA 1
ATOM 1268 C C . THR A 1 171 ? -26.909 -5.953 6.711 1.00 89.12 171 THR A C 1
ATOM 1270 O O . THR A 1 171 ? -27.677 -6.629 7.387 1.00 89.12 171 THR A O 1
ATOM 1273 N N . ASP A 1 172 ? -25.582 -6.026 6.840 1.00 88.25 172 ASP A N 1
ATOM 1274 C CA . ASP A 1 172 ? -24.925 -6.984 7.743 1.00 88.25 172 ASP A CA 1
ATOM 1275 C C . ASP A 1 172 ? -24.680 -6.408 9.144 1.00 88.25 172 ASP A C 1
ATOM 1277 O O . ASP A 1 172 ? -24.177 -7.102 10.030 1.00 88.25 172 ASP A O 1
ATOM 1281 N N . ASN A 1 173 ? -24.978 -5.117 9.329 1.00 91.00 173 ASN A N 1
ATOM 1282 C CA . ASN A 1 173 ? -24.610 -4.329 10.500 1.00 91.00 173 ASN A CA 1
ATOM 1283 C C . ASN A 1 173 ? -23.135 -4.540 10.907 1.00 91.00 173 ASN A C 1
ATOM 1285 O O . ASN A 1 173 ? -22.809 -4.821 12.065 1.00 91.00 173 ASN A O 1
ATOM 1289 N N . ALA A 1 174 ? -22.232 -4.447 9.930 1.00 93.38 174 ALA A N 1
ATOM 1290 C CA . ALA A 1 174 ? -20.820 -4.765 10.109 1.00 93.38 174 ALA A CA 1
ATOM 1291 C C . ALA A 1 174 ? -19.908 -3.832 9.308 1.00 93.38 174 ALA A C 1
ATOM 1293 O O . ALA A 1 174 ? -20.269 -3.337 8.238 1.00 93.38 174 ALA A O 1
ATOM 1294 N N . VAL A 1 175 ? -18.692 -3.614 9.814 1.00 93.69 175 VAL A N 1
ATOM 1295 C CA . VAL A 1 175 ? -17.653 -2.873 9.091 1.00 93.69 175 VAL A CA 1
ATOM 1296 C C . VAL A 1 175 ? -16.751 -3.849 8.348 1.00 93.69 175 VAL A C 1
ATOM 1298 O O . VAL A 1 175 ? -16.071 -4.669 8.958 1.00 93.69 175 VAL A O 1
ATOM 1301 N N . TYR A 1 176 ? -16.707 -3.739 7.029 1.00 92.88 176 TYR A N 1
ATOM 1302 C CA . TYR A 1 176 ? -15.839 -4.521 6.165 1.00 92.88 176 TYR A CA 1
ATOM 1303 C C . TYR A 1 176 ? -14.497 -3.830 5.952 1.00 92.88 176 TYR A C 1
ATOM 1305 O O . TYR A 1 176 ? -14.437 -2.630 5.683 1.00 92.88 176 TYR A O 1
ATOM 1313 N N . VAL A 1 177 ? -13.422 -4.612 6.010 1.00 93.06 177 VAL A N 1
ATOM 1314 C CA . VAL A 1 177 ? -12.057 -4.183 5.688 1.00 93.06 177 VAL A CA 1
ATOM 1315 C C . VAL A 1 177 ? -11.542 -5.058 4.562 1.00 93.06 177 VAL A C 1
ATOM 1317 O O . VAL A 1 177 ? -11.378 -6.262 4.738 1.00 93.06 177 VAL A O 1
ATOM 1320 N N . TYR A 1 178 ? -11.257 -4.459 3.414 1.00 89.62 178 TYR A N 1
ATOM 1321 C CA . TYR A 1 178 ? -10.804 -5.176 2.230 1.00 89.62 178 TYR A CA 1
ATOM 1322 C C . TYR A 1 178 ? -9.283 -5.101 2.121 1.00 89.62 178 TYR A C 1
ATOM 1324 O O . TYR A 1 178 ? -8.710 -4.024 1.935 1.00 89.62 178 TYR A O 1
ATOM 1332 N N . HIS A 1 179 ? -8.621 -6.251 2.250 1.00 89.50 179 HIS A N 1
ATOM 1333 C CA . HIS A 1 179 ? -7.166 -6.338 2.301 1.00 89.50 179 HIS A CA 1
ATOM 1334 C C . HIS A 1 179 ? -6.655 -7.643 1.676 1.00 89.50 179 HIS A C 1
ATOM 1336 O O . HIS A 1 179 ? -7.108 -8.730 2.021 1.00 89.50 179 HIS A O 1
ATOM 1342 N N . PHE A 1 180 ? -5.650 -7.557 0.799 1.00 86.62 180 PHE A N 1
ATOM 1343 C CA . PHE A 1 180 ? -5.113 -8.713 0.059 1.00 86.62 180 PHE A CA 1
ATOM 1344 C C . PHE A 1 180 ? -4.478 -9.801 0.931 1.00 86.62 180 PHE A C 1
ATOM 1346 O O . PHE A 1 180 ? -4.281 -10.915 0.462 1.00 86.62 180 PHE A O 1
ATOM 1353 N N . ARG A 1 181 ? -4.125 -9.476 2.178 1.00 88.12 181 ARG A N 1
ATOM 1354 C CA . ARG A 1 181 ? -3.472 -10.418 3.099 1.00 88.12 181 ARG A CA 1
ATOM 1355 C C . ARG A 1 181 ? -4.414 -11.228 3.969 1.00 88.12 181 ARG A C 1
ATOM 1357 O O . ARG A 1 181 ? -3.954 -12.121 4.660 1.00 88.12 181 ARG A O 1
ATOM 1364 N N . VAL A 1 182 ? -5.709 -10.939 3.970 1.00 90.75 182 VAL A N 1
ATOM 1365 C CA . VAL A 1 182 ? -6.636 -11.718 4.796 1.00 90.75 182 VAL A CA 1
ATOM 1366 C C . VAL A 1 182 ? -6.637 -13.168 4.304 1.00 90.75 182 VAL A C 1
ATOM 1368 O O . VAL A 1 182 ? -6.747 -13.407 3.112 1.00 90.75 182 VAL A O 1
ATOM 1371 N N . SER A 1 183 ? -6.508 -14.140 5.203 1.00 88.56 183 SER A N 1
ATOM 1372 C CA . SER A 1 183 ? -6.501 -15.574 4.859 1.00 88.56 183 SER A CA 1
ATOM 1373 C C . SER A 1 183 ? -7.522 -16.342 5.711 1.00 88.56 183 SER A C 1
ATOM 1375 O O . SER A 1 183 ? -7.284 -17.433 6.238 1.00 88.56 183 SER A O 1
ATOM 1377 N N . GLY A 1 184 ? -8.680 -15.716 5.938 1.00 83.69 184 GLY A N 1
ATOM 1378 C CA . GLY A 1 184 ? -9.713 -16.233 6.832 1.00 83.69 184 GLY A CA 1
ATOM 1379 C C . GLY A 1 184 ? -9.192 -16.467 8.254 1.00 83.69 184 GLY A C 1
ATOM 1380 O O . GLY A 1 184 ? -8.669 -15.553 8.885 1.00 83.69 184 GLY A O 1
ATOM 1381 N N . ASN A 1 185 ? -9.335 -17.693 8.766 1.00 79.94 185 ASN A N 1
ATOM 1382 C CA . ASN A 1 185 ? -8.897 -18.063 10.120 1.00 79.94 185 ASN A CA 1
ATOM 1383 C C . ASN A 1 185 ? -7.410 -18.440 10.238 1.00 79.94 185 ASN A C 1
ATOM 1385 O O . ASN A 1 185 ? -6.965 -18.761 11.338 1.00 79.94 185 ASN A O 1
ATOM 1389 N N . THR A 1 186 ? -6.656 -18.413 9.140 1.00 79.81 186 THR A N 1
ATOM 1390 C CA . THR A 1 186 ? -5.215 -18.711 9.139 1.00 79.81 186 THR A CA 1
ATOM 1391 C C . THR A 1 186 ? -4.378 -17.436 9.276 1.00 79.81 186 THR A C 1
ATOM 1393 O O . THR A 1 186 ? -4.916 -16.325 9.318 1.00 79.81 186 THR A O 1
ATOM 1396 N N . SER A 1 187 ? -3.055 -17.585 9.378 1.00 80.50 187 SER A N 1
ATOM 1397 C CA . SER A 1 187 ? -2.126 -16.457 9.293 1.00 80.50 187 SER A CA 1
ATOM 1398 C C . SER A 1 187 ? -2.336 -15.682 7.994 1.00 80.50 187 SER A C 1
ATOM 1400 O O . SER A 1 187 ? -2.590 -16.275 6.946 1.00 80.50 187 SER A O 1
ATOM 1402 N N . ALA A 1 188 ? -2.218 -14.357 8.061 1.00 87.00 188 ALA A N 1
ATOM 1403 C CA . ALA A 1 188 ? -2.331 -13.500 6.890 1.00 87.00 188 ALA A CA 1
ATOM 1404 C C . ALA A 1 188 ? -1.353 -13.933 5.779 1.00 87.00 188 ALA A C 1
ATOM 1406 O O . ALA A 1 188 ? -0.245 -14.382 6.077 1.00 87.00 188 ALA A O 1
ATOM 1407 N N . HIS A 1 189 ? -1.738 -13.775 4.508 1.00 86.00 189 HIS A N 1
ATOM 1408 C CA . HIS A 1 189 ? -0.826 -14.014 3.391 1.00 86.00 189 HIS A CA 1
ATOM 1409 C C . HIS A 1 189 ? 0.416 -13.133 3.539 1.00 86.00 189 HIS A C 1
ATOM 1411 O O . HIS A 1 189 ? 0.321 -11.925 3.790 1.00 86.00 189 HIS A O 1
ATOM 1417 N N . THR A 1 190 ? 1.575 -13.750 3.359 1.00 80.75 190 THR A N 1
ATOM 1418 C CA . THR A 1 190 ? 2.872 -13.085 3.352 1.00 80.75 190 THR A CA 1
ATOM 1419 C C . THR A 1 190 ? 3.027 -12.276 2.077 1.00 80.75 190 THR A C 1
ATOM 1421 O O . THR A 1 190 ? 2.616 -12.687 0.996 1.00 80.75 190 THR A O 1
ATOM 1424 N N . ASP A 1 191 ? 3.623 -11.101 2.190 1.00 80.31 191 ASP A N 1
ATOM 1425 C CA . ASP A 1 191 ? 4.160 -10.408 1.030 1.00 80.31 191 ASP A CA 1
ATOM 1426 C C . ASP A 1 191 ? 5.371 -9.608 1.492 1.00 80.31 191 ASP A C 1
ATOM 1428 O O . ASP A 1 191 ? 5.312 -8.860 2.468 1.00 80.31 191 ASP A O 1
ATOM 1432 N N . GLU A 1 192 ? 6.486 -9.849 0.826 1.00 80.56 192 GLU A N 1
ATOM 1433 C CA . GLU A 1 192 ? 7.800 -9.392 1.273 1.00 80.56 192 GLU A CA 1
ATOM 1434 C C . GLU A 1 192 ? 8.147 -8.000 0.739 1.00 80.56 192 GLU A C 1
ATOM 1436 O O . GLU A 1 192 ? 9.194 -7.449 1.068 1.00 80.56 192 GLU A O 1
ATOM 1441 N N . ASN A 1 193 ? 7.269 -7.395 -0.069 1.00 84.31 193 ASN A N 1
ATOM 1442 C CA . ASN A 1 193 ? 7.505 -6.047 -0.566 1.00 84.31 193 ASN A CA 1
ATOM 1443 C C . ASN A 1 193 ? 7.394 -5.030 0.564 1.00 84.31 193 ASN A C 1
ATOM 1445 O O . ASN A 1 193 ? 6.406 -5.012 1.298 1.00 84.31 193 ASN A O 1
ATOM 1449 N N . THR A 1 194 ? 8.353 -4.111 0.611 1.00 89.25 194 THR A N 1
ATOM 1450 C CA . THR A 1 194 ? 8.224 -2.861 1.361 1.00 89.25 194 THR A CA 1
ATOM 1451 C C . THR A 1 194 ? 7.267 -1.923 0.635 1.00 89.25 194 THR A C 1
ATOM 1453 O O . THR A 1 194 ? 7.401 -1.733 -0.577 1.00 89.25 194 THR A O 1
ATOM 1456 N N . TYR A 1 195 ? 6.333 -1.308 1.367 1.00 88.38 195 TYR A N 1
ATOM 1457 C CA . TYR A 1 195 ? 5.414 -0.311 0.810 1.00 88.38 195 TYR A CA 1
ATOM 1458 C C . TYR A 1 195 ? 5.539 1.034 1.509 1.00 88.38 195 TYR A C 1
ATOM 1460 O O . TYR A 1 195 ? 5.722 1.134 2.722 1.00 88.38 195 TYR A O 1
ATOM 1468 N N . ILE A 1 196 ? 5.369 2.076 0.710 1.00 87.81 196 ILE A N 1
ATOM 1469 C CA . ILE A 1 196 ? 5.224 3.453 1.149 1.00 87.81 196 ILE A CA 1
ATOM 1470 C C . ILE A 1 196 ? 3.729 3.764 1.111 1.00 87.81 196 ILE A C 1
ATOM 1472 O O . ILE A 1 196 ? 3.136 3.740 0.031 1.00 87.81 196 ILE A O 1
ATOM 1476 N N . VAL A 1 197 ? 3.119 4.022 2.274 1.00 86.25 197 VAL A N 1
ATOM 1477 C CA . VAL A 1 197 ? 1.670 4.253 2.405 1.00 86.25 197 VAL A CA 1
ATOM 1478 C C . VAL A 1 197 ? 1.376 5.623 3.021 1.00 86.25 197 VAL A C 1
ATOM 1480 O O . VAL A 1 197 ? 1.935 5.981 4.054 1.00 86.25 197 VAL A O 1
ATOM 1483 N N . GLY A 1 198 ? 0.465 6.386 2.414 1.00 79.06 198 GLY A N 1
ATOM 1484 C CA . GLY A 1 198 ? 0.026 7.712 2.872 1.00 79.06 198 GLY A CA 1
ATOM 1485 C C . GLY A 1 198 ? -1.071 8.278 1.966 1.00 79.06 198 GLY A C 1
ATOM 1486 O O . GLY A 1 198 ? -1.380 7.671 0.954 1.00 79.06 198 GLY A O 1
ATOM 1487 N N . GLY A 1 199 ? -1.694 9.416 2.278 1.00 73.62 199 GLY A N 1
ATOM 1488 C CA . GLY A 1 199 ? -2.685 10.001 1.361 1.00 73.62 199 GLY A CA 1
ATOM 1489 C C . GLY A 1 199 ? -3.728 10.896 2.014 1.00 73.62 199 GLY A C 1
ATOM 1490 O O . GLY A 1 199 ? -3.626 11.238 3.190 1.00 73.62 199 GLY A O 1
ATOM 1491 N N . SER A 1 200 ? -4.743 11.298 1.247 1.00 63.81 200 SER A N 1
ATOM 1492 C CA . SER A 1 200 ? -5.623 12.410 1.635 1.00 63.81 200 SER A CA 1
ATOM 1493 C C . SER A 1 200 ? -6.720 12.079 2.648 1.00 63.81 200 SER A C 1
ATOM 1495 O O . SER A 1 200 ? -7.432 12.994 3.058 1.00 63.81 200 SER A O 1
ATOM 1497 N N . TRP A 1 201 ? -6.872 10.822 3.088 1.00 65.31 201 TRP A N 1
ATOM 1498 C CA . TRP A 1 201 ? -7.634 10.534 4.323 1.00 65.31 201 TRP A CA 1
ATOM 1499 C C . TRP A 1 201 ? -6.946 11.130 5.547 1.00 65.31 201 TRP A C 1
ATOM 1501 O O . TRP A 1 201 ? -7.516 11.142 6.633 1.00 65.31 201 TRP A O 1
ATOM 1511 N N . LEU A 1 202 ? -5.717 11.615 5.379 1.00 65.25 202 LEU A N 1
ATOM 1512 C CA . LEU A 1 202 ? -4.986 12.343 6.389 1.00 65.25 202 LEU A CA 1
ATOM 1513 C C . LEU A 1 202 ? -5.208 13.831 6.173 1.00 65.25 202 LEU A C 1
ATOM 1515 O O . LEU A 1 202 ? -4.935 14.388 5.108 1.00 65.25 202 LEU A O 1
ATOM 1519 N N . THR A 1 203 ? -5.692 14.500 7.211 1.00 61.19 203 THR A N 1
ATOM 1520 C CA . THR A 1 203 ? -5.858 15.952 7.197 1.00 61.19 203 THR A CA 1
ATOM 1521 C C . THR A 1 203 ? -4.517 16.620 6.909 1.00 61.19 203 THR A C 1
ATOM 1523 O O . THR A 1 203 ? -3.554 16.370 7.636 1.00 61.19 203 THR A O 1
ATOM 1526 N N . ASN A 1 204 ? -4.459 17.490 5.897 1.00 58.78 204 ASN A N 1
ATOM 1527 C CA . ASN A 1 204 ? -3.253 18.205 5.450 1.00 58.78 204 ASN A CA 1
ATOM 1528 C C . ASN A 1 204 ? -2.073 17.281 5.089 1.00 58.78 204 ASN A C 1
ATOM 1530 O O . ASN A 1 204 ? -0.919 17.623 5.328 1.00 58.78 204 ASN A O 1
ATOM 1534 N N . TRP A 1 205 ? -2.342 16.091 4.547 1.00 65.12 205 TRP A N 1
ATOM 1535 C CA . TRP A 1 205 ? -1.311 15.093 4.232 1.00 65.12 205 TRP A CA 1
ATOM 1536 C C . TRP A 1 205 ? -0.130 15.641 3.409 1.00 65.12 205 TRP A C 1
ATOM 1538 O O . TRP A 1 205 ? 1.017 15.332 3.723 1.00 65.12 205 TRP A O 1
ATOM 1548 N N . SER A 1 206 ? -0.396 16.517 2.432 1.00 61.88 206 SER A N 1
ATOM 1549 C CA . SER A 1 206 ? 0.615 17.146 1.569 1.00 61.88 206 SER A CA 1
ATOM 1550 C C . SER A 1 206 ? 1.587 18.067 2.315 1.00 61.88 206 SER A C 1
ATOM 1552 O O . SER A 1 206 ? 2.660 18.371 1.802 1.00 61.88 206 SER A O 1
ATOM 1554 N N . THR A 1 207 ? 1.244 18.502 3.531 1.00 63.47 207 THR A N 1
ATOM 1555 C CA . THR A 1 207 ? 2.109 19.321 4.394 1.00 63.47 207 THR A CA 1
ATOM 1556 C C . THR A 1 207 ? 2.626 18.551 5.613 1.00 63.47 207 THR A C 1
ATOM 1558 O O . THR A 1 207 ? 3.244 19.151 6.489 1.00 63.47 207 THR A O 1
ATOM 1561 N N . LYS A 1 208 ? 2.330 17.249 5.733 1.00 62.56 208 LYS A N 1
ATOM 1562 C CA . LYS A 1 208 ? 2.607 16.436 6.932 1.00 62.56 208 LYS A CA 1
ATOM 1563 C C . LYS A 1 208 ? 3.631 15.315 6.716 1.00 62.56 208 LYS A C 1
ATOM 1565 O O . LYS A 1 208 ? 3.791 14.481 7.611 1.00 62.56 208 LYS A O 1
ATOM 1570 N N . GLY A 1 209 ? 4.332 15.297 5.580 1.00 62.84 209 GLY A N 1
ATOM 1571 C CA . GLY A 1 209 ? 5.331 14.270 5.285 1.00 62.84 209 GLY A CA 1
ATOM 1572 C C . GLY A 1 209 ? 6.443 14.685 4.325 1.00 62.84 209 GLY A C 1
ATOM 1573 O O . GLY A 1 209 ? 6.478 15.810 3.828 1.00 62.84 209 GLY A O 1
ATOM 1574 N N . THR A 1 210 ? 7.378 13.761 4.099 1.00 71.31 210 THR A N 1
ATOM 1575 C CA . THR A 1 210 ? 8.475 13.921 3.132 1.00 71.31 210 THR A CA 1
ATOM 1576 C C . THR A 1 210 ? 7.910 13.933 1.710 1.00 71.31 210 THR A C 1
ATOM 1578 O O . THR A 1 210 ? 7.222 12.995 1.319 1.00 71.31 210 THR A O 1
ATOM 1581 N N . ASN A 1 211 ? 8.228 14.959 0.917 1.00 77.38 211 ASN A N 1
ATOM 1582 C CA . ASN A 1 211 ? 7.698 15.091 -0.448 1.00 77.38 211 ASN A CA 1
ATOM 1583 C C . ASN A 1 211 ? 8.533 14.371 -1.518 1.00 77.38 211 ASN A C 1
ATOM 1585 O O . ASN A 1 211 ? 8.041 14.178 -2.626 1.00 77.38 211 ASN A O 1
ATOM 1589 N N . GLN A 1 212 ? 9.766 13.971 -1.197 1.00 83.94 212 GLN A N 1
ATOM 1590 C CA . GLN A 1 212 ? 10.663 13.235 -2.090 1.00 83.94 212 GLN A CA 1
ATOM 1591 C C . GLN A 1 212 ? 10.665 11.748 -1.717 1.00 83.94 212 GLN A C 1
ATOM 1593 O O . GLN A 1 212 ? 10.922 11.415 -0.559 1.00 83.94 212 GLN A O 1
ATOM 1598 N N . LEU A 1 213 ? 10.388 10.871 -2.684 1.00 82.88 213 LEU A N 1
ATOM 1599 C CA . LEU A 1 213 ? 10.349 9.419 -2.481 1.00 82.88 213 LEU A CA 1
ATOM 1600 C C . LEU A 1 213 ? 11.573 8.714 -3.079 1.00 82.88 213 LEU A C 1
ATOM 1602 O O . LEU A 1 213 ? 12.140 7.815 -2.477 1.00 82.88 213 LEU A O 1
ATOM 1606 N N . ALA A 1 214 ? 12.037 9.143 -4.241 1.00 83.69 214 ALA A N 1
ATOM 1607 C CA . ALA A 1 214 ? 13.279 8.657 -4.848 1.00 83.69 214 ALA A CA 1
ATOM 1608 C C . ALA A 1 214 ? 14.048 9.848 -5.428 1.00 83.69 214 ALA A C 1
ATOM 1610 O O . ALA A 1 214 ? 13.491 10.941 -5.408 1.00 83.69 214 ALA A O 1
ATOM 1611 N N . PRO A 1 215 ? 15.290 9.714 -5.925 1.00 81.06 215 PRO A N 1
ATOM 1612 C CA . PRO A 1 215 ? 16.068 10.863 -6.399 1.00 81.06 215 PRO A CA 1
ATOM 1613 C C . PRO A 1 215 ? 15.312 11.813 -7.352 1.00 81.06 215 PRO A C 1
ATOM 1615 O O . PRO A 1 215 ? 15.495 13.026 -7.265 1.00 81.06 215 PRO A O 1
ATOM 1618 N N . HIS A 1 216 ? 14.419 11.283 -8.194 1.00 83.06 216 HIS A N 1
ATOM 1619 C CA . HIS A 1 216 ? 13.680 12.039 -9.211 1.00 83.06 216 HIS A CA 1
ATOM 1620 C C . HIS A 1 216 ? 12.161 11.884 -9.133 1.00 83.06 216 HIS A C 1
ATOM 1622 O O . HIS A 1 216 ? 11.483 12.363 -10.033 1.00 83.06 216 HIS A O 1
ATOM 1628 N N . PHE A 1 217 ? 11.641 11.249 -8.078 1.00 80.12 217 PHE A N 1
ATOM 1629 C CA . PHE A 1 217 ? 10.203 11.048 -7.899 1.00 80.12 217 PHE A CA 1
ATOM 1630 C C . PHE A 1 217 ? 9.708 11.682 -6.609 1.00 80.12 217 PHE A C 1
ATOM 1632 O O . PHE A 1 217 ? 10.144 11.342 -5.499 1.00 80.12 217 PHE A O 1
ATOM 1639 N N . LYS A 1 218 ? 8.767 12.605 -6.767 1.00 80.06 218 LYS A N 1
ATOM 1640 C CA . LYS A 1 218 ? 8.021 13.254 -5.697 1.00 80.06 218 LYS A CA 1
ATOM 1641 C C . LYS A 1 218 ? 6.686 12.560 -5.483 1.00 80.06 218 LYS A C 1
ATOM 1643 O O . LYS A 1 218 ? 6.104 11.967 -6.381 1.00 80.06 218 LYS A O 1
ATOM 1648 N N . VAL A 1 219 ? 6.147 12.709 -4.279 1.00 75.25 219 VAL A N 1
ATOM 1649 C CA . VAL A 1 219 ? 4.840 12.152 -3.900 1.00 75.25 219 VAL A CA 1
ATOM 1650 C C . VAL A 1 219 ? 3.722 12.569 -4.864 1.00 75.25 219 VAL A C 1
ATOM 1652 O O . VAL A 1 219 ? 2.871 11.751 -5.201 1.00 75.25 219 VAL A O 1
ATOM 1655 N N . ASN A 1 220 ? 3.714 13.830 -5.304 1.00 69.00 220 ASN A N 1
ATOM 1656 C CA . ASN A 1 220 ? 2.683 14.372 -6.192 1.00 69.00 220 ASN A CA 1
ATOM 1657 C C . ASN A 1 220 ? 2.835 13.938 -7.657 1.00 69.00 220 ASN A C 1
ATOM 1659 O O . ASN A 1 220 ? 1.935 14.200 -8.441 1.00 69.00 220 ASN A O 1
ATOM 1663 N N . GLU A 1 221 ? 3.946 13.298 -8.020 1.00 65.56 221 GLU A N 1
ATOM 1664 C CA . GLU A 1 221 ? 4.144 12.714 -9.350 1.00 65.56 221 GLU A CA 1
ATOM 1665 C C . GLU A 1 221 ? 3.569 11.295 -9.419 1.00 65.56 221 GLU A C 1
ATOM 1667 O O . GLU A 1 221 ? 3.283 10.814 -10.499 1.00 65.56 221 GLU A O 1
ATOM 1672 N N . LEU A 1 222 ? 3.331 10.629 -8.284 1.00 66.38 222 LEU A N 1
ATOM 1673 C CA . LEU A 1 222 ? 2.842 9.243 -8.243 1.00 66.38 222 LEU A CA 1
ATOM 1674 C C . LEU A 1 222 ? 1.312 9.125 -8.149 1.00 66.38 222 LEU A C 1
ATOM 1676 O O . LEU A 1 222 ? 0.780 8.031 -7.915 1.00 66.38 222 LEU A O 1
ATOM 1680 N N . TRP A 1 223 ? 0.599 10.245 -8.284 1.00 62.25 223 TRP A N 1
ATOM 1681 C CA . TRP A 1 223 ? -0.843 10.328 -8.084 1.00 62.25 223 TRP A CA 1
ATOM 1682 C C . TRP A 1 223 ? -1.527 11.113 -9.204 1.00 62.25 223 TRP A C 1
ATOM 1684 O O . TRP A 1 223 ? -1.068 12.188 -9.570 1.00 62.25 223 TRP A O 1
ATOM 1694 N N . ASP A 1 224 ? -2.659 10.603 -9.694 1.00 53.56 224 ASP A N 1
ATOM 1695 C CA . ASP A 1 224 ? -3.579 11.371 -10.536 1.00 53.56 224 ASP A CA 1
ATOM 1696 C C . ASP A 1 224 ? -4.628 12.061 -9.645 1.00 53.56 224 ASP A C 1
ATOM 1698 O O . ASP A 1 224 ? -5.507 11.419 -9.058 1.00 53.56 224 ASP A O 1
ATOM 1702 N N . ASP A 1 225 ? -4.490 13.375 -9.464 1.00 52.84 225 ASP A N 1
ATOM 1703 C CA . ASP A 1 225 ? -5.377 14.194 -8.634 1.00 52.84 225 ASP A CA 1
ATOM 1704 C C . ASP A 1 225 ? -6.607 14.727 -9.389 1.00 52.84 225 ASP A C 1
ATOM 1706 O O . ASP A 1 225 ? -7.443 15.405 -8.782 1.00 52.84 225 ASP A O 1
ATOM 1710 N N . SER A 1 226 ? -6.766 14.365 -10.668 1.00 50.38 226 SER A N 1
ATOM 1711 C CA . SER A 1 226 ? -7.832 14.863 -11.547 1.00 50.38 226 SER A CA 1
ATOM 1712 C C . SER A 1 226 ? -9.239 14.369 -11.177 1.00 50.38 226 SER A C 1
ATOM 1714 O O . SER A 1 226 ? -10.239 14.931 -11.631 1.00 50.38 226 SER A O 1
ATOM 1716 N N . SER A 1 227 ? -9.353 13.353 -10.313 1.00 49.53 227 SER A N 1
ATOM 1717 C CA . SER A 1 227 ? -10.643 12.808 -9.885 1.00 49.53 227 SER A CA 1
ATOM 1718 C C . SER A 1 227 ? -11.248 13.578 -8.703 1.00 49.53 227 SER A C 1
ATOM 1720 O O . SER A 1 227 ? -10.738 13.584 -7.576 1.00 49.53 227 SER A O 1
ATOM 1722 N N . SER A 1 228 ? -12.406 14.193 -8.955 1.00 46.75 228 SER A N 1
ATOM 1723 C CA . SER A 1 228 ? -13.254 14.873 -7.965 1.00 46.75 228 SER A CA 1
ATOM 1724 C C . SER A 1 228 ? -14.141 13.918 -7.151 1.00 46.75 228 SER A C 1
ATOM 1726 O O . SER A 1 228 ? -14.906 14.366 -6.295 1.00 46.75 228 SER A O 1
ATOM 1728 N N . VAL A 1 229 ? -14.053 12.604 -7.389 1.00 45.50 229 VAL A N 1
ATOM 1729 C CA . VAL A 1 229 ? -14.953 11.617 -6.781 1.00 45.50 229 VAL A CA 1
ATOM 1730 C C . VAL A 1 229 ? -14.602 11.404 -5.305 1.00 45.50 229 VAL A C 1
ATOM 1732 O O . VAL A 1 229 ? -13.471 11.100 -4.925 1.00 45.50 229 VAL A O 1
ATOM 1735 N N . THR A 1 230 ? -15.598 11.604 -4.446 1.00 37.28 230 THR A N 1
ATOM 1736 C CA . THR A 1 230 ? -15.472 11.631 -2.987 1.00 37.28 230 THR A CA 1
ATOM 1737 C C . THR A 1 230 ? -15.341 10.231 -2.378 1.00 37.28 230 THR A C 1
ATOM 1739 O O . THR A 1 230 ? -16.206 9.379 -2.571 1.00 37.28 230 THR A O 1
ATOM 1742 N N . GLY A 1 231 ? -14.301 10.021 -1.567 1.00 49.91 231 GLY A N 1
ATOM 1743 C CA . GLY A 1 231 ? -14.127 8.871 -0.671 1.00 49.91 231 GLY A CA 1
ATOM 1744 C C . GLY A 1 231 ? -12.695 8.811 -0.126 1.00 49.91 231 GLY A C 1
ATOM 1745 O O . GLY A 1 231 ? -11.755 9.171 -0.830 1.00 49.91 231 GLY A O 1
ATOM 1746 N N . THR A 1 232 ? -12.502 8.363 1.119 1.00 47.06 232 THR A N 1
ATOM 1747 C CA . THR A 1 232 ? -11.180 8.342 1.787 1.00 47.06 232 THR A CA 1
ATOM 1748 C C . THR A 1 232 ? -10.137 7.484 1.065 1.00 47.06 232 THR A C 1
ATOM 1750 O O . THR A 1 232 ? -8.949 7.680 1.269 1.00 47.06 232 THR A O 1
ATOM 1753 N N . TYR A 1 233 ? -10.567 6.543 0.225 1.00 57.03 233 TYR A N 1
ATOM 1754 C CA . TYR A 1 233 ? -9.712 5.582 -0.475 1.00 57.03 233 TYR A CA 1
ATOM 1755 C C . TYR A 1 233 ? -9.311 6.023 -1.893 1.00 57.03 233 TYR A C 1
ATOM 1757 O O . TYR A 1 233 ? -8.360 5.476 -2.436 1.00 57.03 233 TYR A O 1
ATOM 1765 N N . TYR A 1 234 ? -9.965 7.022 -2.503 1.00 55.94 234 TYR A N 1
ATOM 1766 C CA . TYR A 1 234 ? -9.634 7.510 -3.857 1.00 55.94 234 TYR A CA 1
ATOM 1767 C C . TYR A 1 234 ? -8.352 8.345 -3.935 1.00 55.94 234 TYR A C 1
ATOM 1769 O O . TYR A 1 234 ? -8.077 8.896 -4.989 1.00 55.94 234 TYR A O 1
ATOM 1777 N N . LYS A 1 235 ? -7.602 8.501 -2.839 1.00 61.91 235 LYS A N 1
ATOM 1778 C CA . LYS A 1 235 ? -6.434 9.395 -2.753 1.00 61.91 235 LYS A CA 1
ATOM 1779 C C . LYS A 1 235 ? -5.296 8.775 -1.930 1.00 61.91 235 LYS A C 1
ATOM 1781 O O . LYS A 1 235 ? -4.739 9.439 -1.055 1.00 61.91 235 LYS A O 1
ATOM 1786 N N . GLN A 1 236 ? -5.034 7.476 -2.147 1.00 72.88 236 GLN A N 1
ATOM 1787 C CA . GLN A 1 236 ? -4.086 6.628 -1.398 1.00 72.88 236 GLN A CA 1
ATOM 1788 C C . GLN A 1 236 ? -2.783 6.356 -2.098 1.00 72.88 236 GLN A C 1
ATOM 1790 O O . GLN A 1 236 ? -2.694 5.418 -2.868 1.00 72.88 236 GLN A O 1
ATOM 1795 N N . LEU A 1 237 ? -1.721 7.047 -1.691 1.00 78.19 237 LEU A N 1
ATOM 1796 C CA . LEU A 1 237 ? -0.380 6.555 -1.944 1.00 78.19 237 LEU A CA 1
ATOM 1797 C C . LEU A 1 237 ? -0.225 5.181 -1.279 1.00 78.19 237 LEU A C 1
ATOM 1799 O O . LEU A 1 237 ? -0.319 5.034 -0.059 1.00 78.19 237 LEU A O 1
ATOM 1803 N N . LYS A 1 238 ? 0.015 4.174 -2.108 1.00 84.56 238 LYS A N 1
ATOM 1804 C CA . LYS A 1 238 ? 0.536 2.871 -1.715 1.00 84.56 238 LYS A CA 1
ATOM 1805 C C . LYS A 1 238 ? 1.436 2.407 -2.844 1.00 84.56 238 LYS A C 1
ATOM 1807 O O . LYS A 1 238 ? 0.951 1.846 -3.809 1.00 84.56 238 LYS A O 1
ATOM 1812 N N . ILE A 1 239 ? 2.733 2.632 -2.751 1.00 86.19 239 ILE A N 1
ATOM 1813 C CA . ILE A 1 239 ? 3.665 2.189 -3.792 1.00 86.19 239 ILE A CA 1
ATOM 1814 C C . ILE A 1 239 ? 4.685 1.231 -3.195 1.00 86.19 239 ILE A C 1
ATOM 1816 O O . ILE A 1 239 ? 5.185 1.445 -2.089 1.00 86.19 239 ILE A O 1
ATOM 1820 N N . SER A 1 240 ? 4.944 0.131 -3.894 1.00 89.25 240 SER A N 1
ATOM 1821 C CA . SER A 1 240 ? 6.004 -0.800 -3.535 1.00 89.25 240 SER A CA 1
ATOM 1822 C C . SER A 1 240 ? 7.364 -0.181 -3.847 1.00 89.25 240 SER A C 1
ATOM 1824 O O . SER A 1 240 ? 7.524 0.520 -4.848 1.00 89.25 240 SER A O 1
ATOM 1826 N N . LEU A 1 241 ? 8.366 -0.477 -3.020 1.00 89.81 241 LEU A N 1
ATOM 1827 C CA . LEU A 1 241 ? 9.742 -0.055 -3.287 1.00 89.81 241 LEU A CA 1
ATOM 1828 C C . LEU A 1 241 ? 10.233 -0.554 -4.656 1.00 89.81 241 LEU A C 1
ATOM 1830 O O . LEU A 1 241 ? 10.939 0.167 -5.352 1.00 89.81 241 LEU A O 1
ATOM 1834 N N . ALA A 1 242 ? 9.820 -1.759 -5.060 1.00 89.19 242 ALA A N 1
ATOM 1835 C CA . ALA A 1 242 ? 10.155 -2.329 -6.360 1.00 89.19 242 ALA A CA 1
ATOM 1836 C C . ALA A 1 242 ? 9.605 -1.489 -7.525 1.00 89.19 242 ALA A C 1
ATOM 1838 O O . ALA A 1 242 ? 10.331 -1.242 -8.484 1.00 89.19 242 ALA A O 1
ATOM 1839 N N . SER A 1 243 ? 8.362 -1.001 -7.434 1.00 89.00 243 SER A N 1
ATOM 1840 C CA . SER A 1 243 ? 7.796 -0.105 -8.454 1.00 89.00 243 SER A CA 1
ATOM 1841 C C . SER A 1 243 ? 8.570 1.206 -8.543 1.00 89.00 243 SER A C 1
ATOM 1843 O O . SER A 1 243 ? 8.962 1.599 -9.634 1.00 89.00 243 SER A O 1
ATOM 1845 N N . LEU A 1 244 ? 8.871 1.831 -7.402 1.00 89.12 244 LEU A N 1
ATOM 1846 C CA . LEU A 1 244 ? 9.635 3.080 -7.362 1.00 89.12 244 LEU A CA 1
ATOM 1847 C C . LEU A 1 244 ? 11.068 2.909 -7.907 1.00 89.12 244 LEU A C 1
ATOM 1849 O O . LEU A 1 244 ? 11.573 3.756 -8.639 1.00 89.12 244 LEU A O 1
ATOM 1853 N N . GLN A 1 245 ? 11.721 1.785 -7.597 1.00 90.88 245 GLN A N 1
ATOM 1854 C CA . GLN A 1 245 ? 13.021 1.427 -8.172 1.00 90.88 245 GLN A CA 1
ATOM 1855 C C . GLN A 1 245 ? 12.928 1.240 -9.692 1.00 90.88 245 GLN A C 1
ATOM 1857 O O . GLN A 1 245 ? 13.827 1.661 -10.423 1.00 90.88 245 GLN A O 1
ATOM 1862 N N . SER A 1 246 ? 11.845 0.623 -10.168 1.00 89.88 246 SER A N 1
ATOM 1863 C CA . SER A 1 246 ? 11.647 0.382 -11.593 1.00 89.88 246 SER A CA 1
ATOM 1864 C C . SER A 1 246 ? 11.472 1.672 -12.393 1.00 89.88 246 SER A C 1
ATOM 1866 O O . SER A 1 246 ? 11.967 1.781 -13.518 1.00 89.88 246 SER A O 1
ATOM 1868 N N . GLU A 1 247 ? 10.864 2.693 -11.792 1.00 87.75 247 GLU A N 1
ATOM 1869 C CA . GLU A 1 247 ? 10.767 4.025 -12.386 1.00 87.75 247 GLU A CA 1
ATOM 1870 C C . GLU A 1 247 ? 12.127 4.696 -12.544 1.00 87.75 247 GLU A C 1
ATOM 1872 O O . GLU A 1 247 ? 12.439 5.193 -13.626 1.00 87.75 247 GLU A O 1
ATOM 1877 N N . GLU A 1 248 ? 12.964 4.682 -11.503 1.00 89.88 248 GLU A N 1
ATOM 1878 C CA . GLU A 1 248 ? 14.319 5.242 -11.579 1.00 89.88 248 GLU A CA 1
ATOM 1879 C C . GLU A 1 248 ? 15.160 4.547 -12.650 1.00 89.88 248 GLU A C 1
ATOM 1881 O O . GLU A 1 248 ? 15.856 5.211 -13.424 1.00 89.88 248 GLU A O 1
ATOM 1886 N N . ASN A 1 249 ? 15.045 3.223 -12.750 1.00 91.94 249 ASN A N 1
ATOM 1887 C CA . ASN A 1 249 ? 15.734 2.455 -13.777 1.00 91.94 249 ASN A CA 1
ATOM 1888 C C . ASN A 1 249 ? 15.209 2.792 -15.180 1.00 91.94 249 ASN A C 1
ATOM 1890 O O . ASN A 1 249 ? 15.998 3.038 -16.091 1.00 91.94 249 ASN A O 1
ATOM 1894 N N . THR A 1 250 ? 13.887 2.854 -15.359 1.00 90.19 250 THR A N 1
ATOM 1895 C CA . THR A 1 250 ? 13.260 3.185 -16.649 1.00 90.19 250 THR A CA 1
ATOM 1896 C C . THR A 1 250 ? 13.660 4.582 -17.111 1.00 90.19 250 THR A C 1
ATOM 1898 O O . THR A 1 250 ? 14.081 4.771 -18.255 1.00 90.19 250 THR A O 1
ATOM 1901 N N . ARG A 1 251 ? 13.608 5.555 -16.196 1.00 88.88 251 ARG A N 1
ATOM 1902 C CA . ARG A 1 251 ? 14.052 6.930 -16.424 1.00 88.88 251 ARG A CA 1
ATOM 1903 C C . ARG A 1 251 ? 15.486 6.958 -16.950 1.00 88.88 251 ARG A C 1
ATOM 1905 O O . ARG A 1 251 ? 15.767 7.614 -17.952 1.00 88.88 251 ARG A O 1
ATOM 1912 N N . TYR A 1 252 ? 16.380 6.228 -16.286 1.00 91.94 252 TYR A N 1
ATOM 1913 C CA . TYR A 1 252 ? 17.806 6.206 -16.588 1.00 91.94 252 TYR A CA 1
ATOM 1914 C C . TYR A 1 252 ? 18.133 5.481 -17.901 1.00 91.94 252 TYR A C 1
ATOM 1916 O O . TYR A 1 252 ? 18.753 6.077 -18.780 1.00 91.94 252 TYR A O 1
ATOM 1924 N N . TYR A 1 253 ? 17.703 4.226 -18.059 1.00 92.44 253 TYR A N 1
ATOM 1925 C CA . TYR A 1 253 ? 18.092 3.379 -19.194 1.00 92.44 253 TYR A CA 1
ATOM 1926 C C . TYR A 1 253 ? 17.268 3.624 -20.462 1.00 92.44 253 TYR A C 1
ATOM 1928 O O . TYR A 1 253 ? 17.777 3.418 -21.564 1.00 92.44 253 TYR A O 1
ATOM 1936 N N . HIS A 1 254 ? 16.010 4.061 -20.334 1.00 90.19 254 HIS A N 1
ATOM 1937 C CA . HIS A 1 254 ? 15.058 4.065 -21.454 1.00 90.19 254 HIS A CA 1
ATOM 1938 C C . HIS A 1 254 ? 14.451 5.432 -21.776 1.00 90.19 254 HIS A C 1
ATOM 1940 O O . HIS A 1 254 ? 13.896 5.590 -22.867 1.00 90.19 254 HIS A O 1
ATOM 1946 N N . ASN A 1 255 ? 14.602 6.422 -20.889 1.00 88.12 255 ASN A N 1
ATOM 1947 C CA . ASN A 1 255 ? 14.108 7.788 -21.084 1.00 88.12 255 ASN A CA 1
ATOM 1948 C C . ASN A 1 255 ? 15.225 8.848 -21.054 1.00 88.12 255 ASN A C 1
ATOM 1950 O O . ASN A 1 255 ? 14.998 9.991 -20.658 1.00 88.12 255 ASN A O 1
ATOM 1954 N N . SER A 1 256 ? 16.454 8.481 -21.433 1.00 87.94 256 SER A N 1
ATOM 1955 C CA . SER A 1 256 ? 17.603 9.402 -21.499 1.00 87.94 256 SER A CA 1
ATOM 1956 C C . SER A 1 256 ? 17.826 10.195 -20.205 1.00 87.94 256 SER A C 1
ATOM 1958 O O . SER A 1 256 ? 18.162 11.380 -20.243 1.00 87.94 256 SER A O 1
ATOM 1960 N N . ASN A 1 257 ? 17.573 9.568 -19.051 1.00 86.88 257 ASN A N 1
ATOM 1961 C CA . ASN A 1 257 ? 17.656 10.184 -17.727 1.00 86.88 257 ASN A CA 1
ATOM 1962 C C . ASN A 1 257 ? 16.747 11.428 -17.545 1.00 86.88 257 ASN A C 1
ATOM 1964 O O . ASN A 1 257 ? 16.933 12.197 -16.603 1.00 86.88 257 ASN A O 1
ATOM 1968 N N . SER A 1 258 ? 15.761 11.634 -18.424 1.00 83.31 258 SER A N 1
ATOM 1969 C CA . SER A 1 258 ? 14.807 12.752 -18.387 1.00 83.31 258 SER A CA 1
ATOM 1970 C C . SER A 1 258 ? 13.589 12.408 -17.533 1.00 83.31 258 SER A C 1
ATOM 1972 O O . SER A 1 258 ? 13.289 11.232 -17.343 1.00 83.31 258 SER A O 1
ATOM 1974 N N . SER A 1 259 ? 12.866 13.410 -17.024 1.00 78.50 259 SER A N 1
ATOM 1975 C CA . SER A 1 259 ? 11.641 13.175 -16.247 1.00 78.50 259 SER A CA 1
ATOM 1976 C C . SER A 1 259 ? 10.604 12.375 -17.044 1.00 78.50 259 SER A C 1
ATOM 1978 O O . SER A 1 259 ? 10.490 12.504 -18.265 1.00 78.50 259 SER A O 1
ATOM 1980 N N . MET A 1 260 ? 9.848 11.535 -16.339 1.00 79.50 260 MET A N 1
ATOM 1981 C CA . MET A 1 260 ? 8.700 10.815 -16.884 1.00 79.50 260 MET A CA 1
ATOM 1982 C C . MET A 1 260 ? 7.443 11.371 -16.232 1.00 79.50 260 MET A C 1
ATOM 1984 O O . MET A 1 260 ? 7.426 11.581 -15.022 1.00 79.50 260 MET A O 1
ATOM 1988 N N . ASN A 1 261 ? 6.399 11.605 -17.027 1.00 77.12 261 ASN A N 1
ATOM 1989 C CA . ASN A 1 261 ? 5.075 11.800 -16.453 1.00 77.12 261 ASN A CA 1
ATOM 1990 C C . ASN A 1 261 ? 4.534 10.415 -16.108 1.00 77.12 261 ASN A C 1
ATOM 1992 O O . ASN A 1 261 ? 4.358 9.595 -17.014 1.00 77.12 261 ASN A O 1
ATOM 1996 N N . VAL A 1 262 ? 4.341 10.154 -14.820 1.00 75.31 262 VAL A N 1
ATOM 1997 C CA . VAL A 1 262 ? 3.765 8.906 -14.338 1.00 75.31 262 VAL A CA 1
ATOM 1998 C C . VAL A 1 262 ? 2.405 9.191 -13.715 1.00 75.31 262 VAL A C 1
ATOM 2000 O O . VAL A 1 262 ? 2.197 10.234 -13.103 1.00 75.31 262 VAL A O 1
ATOM 2003 N N . THR A 1 263 ? 1.449 8.290 -13.909 1.00 69.94 263 THR A N 1
ATOM 2004 C CA . THR A 1 263 ? 0.152 8.349 -13.241 1.00 69.94 263 THR A CA 1
ATOM 2005 C C . THR A 1 263 ? -0.077 7.076 -12.437 1.00 69.94 263 THR A C 1
ATOM 2007 O O . THR A 1 263 ? 0.287 5.975 -12.836 1.00 69.94 263 THR A O 1
ATOM 2010 N N . SER A 1 264 ? -0.692 7.248 -11.267 1.00 63.28 264 SER A N 1
ATOM 2011 C CA . SER A 1 264 ? -1.236 6.187 -10.411 1.00 63.28 264 SER A CA 1
ATOM 2012 C C . SER A 1 264 ? -0.312 4.998 -10.089 1.00 63.28 264 SER A C 1
ATOM 2014 O O . SER A 1 264 ? -0.477 3.905 -10.632 1.00 63.28 264 SER A O 1
ATOM 2016 N N . GLY A 1 265 ? 0.539 5.137 -9.064 1.00 65.75 265 GLY A N 1
ATOM 2017 C CA . GLY A 1 265 ? 1.203 3.982 -8.431 1.00 65.75 265 GLY A CA 1
ATOM 2018 C C . GLY A 1 265 ? 0.252 3.055 -7.654 1.00 65.75 265 GLY A C 1
ATOM 2019 O O . GLY A 1 265 ? 0.488 1.853 -7.539 1.00 65.75 265 GLY A O 1
ATOM 2020 N N . PHE A 1 266 ? -0.866 3.592 -7.149 1.00 73.75 266 PHE A N 1
ATOM 2021 C CA . PHE A 1 266 ? -1.954 2.815 -6.554 1.00 73.75 266 PHE A CA 1
ATOM 2022 C C . PHE A 1 266 ? -3.308 3.261 -7.072 1.00 73.75 266 PHE A C 1
ATOM 2024 O O . PHE A 1 266 ? -3.583 4.455 -7.146 1.00 73.75 266 PHE A O 1
ATOM 2031 N N . ARG A 1 267 ? -4.195 2.298 -7.334 1.00 74.19 267 ARG A N 1
ATOM 2032 C CA . ARG A 1 267 ? -5.608 2.565 -7.618 1.00 74.19 267 ARG A CA 1
ATOM 2033 C C . ARG A 1 267 ? -6.480 1.960 -6.533 1.00 74.19 267 ARG A C 1
ATOM 2035 O O . ARG A 1 267 ? -6.384 0.775 -6.222 1.00 74.19 267 ARG A O 1
ATOM 2042 N N . SER A 1 268 ? -7.371 2.780 -5.991 1.00 72.44 268 SER A N 1
ATOM 2043 C CA . SER A 1 268 ? -8.415 2.319 -5.079 1.00 72.44 268 SER A CA 1
ATOM 2044 C C . SER A 1 268 ? -9.370 1.344 -5.776 1.00 72.44 268 SER A C 1
ATOM 2046 O O . SER A 1 268 ? -9.363 1.261 -7.004 1.00 72.44 268 SER A O 1
ATOM 2048 N N . TRP A 1 269 ? -10.227 0.632 -5.029 1.00 75.56 269 TRP A N 1
ATOM 2049 C CA . TRP A 1 269 ? -11.215 -0.263 -5.656 1.00 75.56 269 TRP A CA 1
ATOM 2050 C C . TRP A 1 269 ? -12.034 0.474 -6.709 1.00 75.56 269 TRP A C 1
ATOM 2052 O O . TRP A 1 269 ? -12.117 0.046 -7.853 1.00 75.56 269 TRP A O 1
ATOM 2062 N N . ALA A 1 270 ? -12.596 1.613 -6.330 1.00 69.31 270 ALA A N 1
ATOM 2063 C CA . ALA A 1 270 ? -13.495 2.330 -7.205 1.00 69.31 270 ALA A CA 1
ATOM 2064 C C . ALA A 1 270 ? -12.759 3.142 -8.284 1.00 69.31 270 ALA A C 1
ATOM 2066 O O . ALA A 1 270 ? -13.295 3.316 -9.373 1.00 69.31 270 ALA A O 1
ATOM 2067 N N . GLY A 1 271 ? -11.509 3.556 -8.035 1.00 69.44 271 GLY A N 1
ATOM 2068 C CA . GLY A 1 271 ? -10.633 4.086 -9.085 1.00 69.44 271 GLY A CA 1
ATOM 2069 C C . GLY A 1 271 ? -10.258 3.021 -10.122 1.00 69.44 271 GLY A C 1
ATOM 2070 O O . GLY A 1 271 ? -10.177 3.317 -11.307 1.00 69.44 271 GLY A O 1
ATOM 2071 N N . ASN A 1 272 ? -10.082 1.768 -9.697 1.00 71.94 272 ASN A N 1
ATOM 2072 C CA . ASN A 1 272 ? -9.797 0.649 -10.592 1.00 71.94 272 ASN A CA 1
ATOM 2073 C C . ASN A 1 272 ? -11.055 0.136 -11.316 1.00 71.94 272 ASN A C 1
ATOM 2075 O O . ASN A 1 272 ? -10.966 -0.242 -12.477 1.00 71.94 272 ASN A O 1
ATOM 2079 N N . TRP A 1 273 ? -12.212 0.113 -10.647 1.00 64.06 273 TRP A N 1
ATOM 2080 C CA . TRP A 1 273 ? -13.486 -0.348 -11.211 1.00 64.06 273 TRP A CA 1
ATOM 2081 C C . TRP A 1 273 ? -14.115 0.661 -12.186 1.00 64.06 273 TRP A C 1
ATOM 2083 O O . TRP A 1 273 ? -14.817 0.255 -13.106 1.00 64.06 273 TRP A O 1
ATOM 2093 N N . GLY A 1 274 ? -13.841 1.958 -12.012 1.00 57.25 274 GLY A N 1
ATOM 2094 C CA . GLY A 1 274 ? -14.364 3.031 -12.853 1.00 57.25 274 GLY A CA 1
ATOM 2095 C C . GLY A 1 274 ? -15.816 3.397 -12.525 1.00 57.25 274 GLY A C 1
ATOM 2096 O O . GLY A 1 274 ? -16.670 2.549 -12.255 1.00 57.25 274 GLY A O 1
ATOM 2097 N N . SER A 1 275 ? -16.131 4.690 -12.567 1.00 46.12 275 SER A N 1
ATOM 2098 C CA . SER A 1 275 ? -17.507 5.184 -12.525 1.00 46.12 275 SER A CA 1
ATOM 2099 C C . SER A 1 275 ? -18.185 4.953 -13.884 1.00 46.12 275 SER A C 1
ATOM 2101 O O . SER A 1 275 ? -18.364 5.886 -14.658 1.00 46.12 275 SER A O 1
ATOM 2103 N N . GLY A 1 276 ? -18.546 3.702 -14.191 1.00 45.75 276 GLY A N 1
ATOM 2104 C CA . GLY A 1 276 ? -19.569 3.408 -15.204 1.00 45.75 276 GLY A CA 1
ATOM 2105 C C . GLY A 1 276 ? -19.139 2.871 -16.574 1.00 45.75 276 GLY A C 1
ATOM 2106 O O . GLY A 1 276 ? -19.934 2.994 -17.501 1.00 45.75 276 GLY A O 1
ATOM 2107 N N . SER A 1 277 ? -17.974 2.236 -16.748 1.00 39.06 277 SER A N 1
ATOM 2108 C CA . SER A 1 277 ? -17.647 1.553 -18.014 1.00 39.06 277 SER A CA 1
ATOM 2109 C C . SER A 1 277 ? -17.531 0.033 -17.863 1.00 39.06 277 SER A C 1
ATOM 2111 O O . SER A 1 277 ? -17.083 -0.508 -16.858 1.00 39.06 277 SER A O 1
ATOM 2113 N N . THR A 1 278 ? -17.944 -0.670 -18.914 1.00 40.22 278 THR A N 1
ATOM 2114 C CA . THR A 1 278 ? -17.962 -2.130 -19.102 1.00 40.22 278 THR A CA 1
ATOM 2115 C C . THR A 1 278 ? -16.576 -2.794 -19.142 1.00 40.22 278 THR A C 1
ATOM 2117 O O . THR A 1 278 ? -16.470 -3.977 -19.459 1.00 40.22 278 THR A O 1
ATOM 2120 N N . SER A 1 279 ? -15.504 -2.069 -18.821 1.00 45.97 279 SER A N 1
ATOM 2121 C CA . SER A 1 279 ? -14.162 -2.617 -18.633 1.00 45.97 279 SER A CA 1
ATOM 2122 C C . SER A 1 279 ? -13.961 -2.912 -17.149 1.00 45.97 279 SER A C 1
ATOM 2124 O O . SER A 1 279 ? -13.522 -2.055 -16.387 1.00 45.97 279 SER A O 1
ATOM 2126 N N . MET A 1 280 ? -14.343 -4.120 -16.738 1.00 52.31 280 MET A N 1
ATOM 2127 C CA . MET A 1 280 ? -14.254 -4.587 -15.355 1.00 52.31 280 MET A CA 1
ATOM 2128 C C . MET A 1 280 ? -12.817 -4.437 -14.840 1.00 52.31 280 MET A C 1
ATOM 2130 O O . MET A 1 280 ? -11.936 -5.197 -15.244 1.00 52.31 280 MET A O 1
ATOM 2134 N N . GLY A 1 281 ? -12.574 -3.472 -13.951 1.00 56.78 281 GLY A N 1
ATOM 2135 C CA . GLY A 1 281 ? -11.306 -3.370 -13.241 1.00 56.78 281 GLY A CA 1
ATOM 2136 C C . GLY A 1 281 ? -10.988 -4.698 -12.562 1.00 56.78 281 GLY A C 1
ATOM 2137 O O . GLY A 1 281 ? -11.705 -5.124 -11.655 1.00 56.78 281 GLY A O 1
ATOM 2138 N N . ASP A 1 282 ? -9.934 -5.381 -13.010 1.00 67.88 282 ASP A N 1
ATOM 2139 C CA . ASP A 1 282 ? -9.582 -6.684 -12.455 1.00 67.88 282 ASP A CA 1
ATOM 2140 C C . ASP A 1 282 ? -9.106 -6.491 -11.009 1.00 67.88 282 ASP A C 1
ATOM 2142 O O . ASP A 1 282 ? -8.178 -5.728 -10.750 1.00 67.88 282 ASP A O 1
ATOM 2146 N N . LYS A 1 283 ? -9.705 -7.210 -10.057 1.00 69.56 283 LYS A N 1
ATOM 2147 C CA . LYS A 1 283 ? -9.243 -7.334 -8.658 1.00 69.56 283 LYS A CA 1
ATOM 2148 C C . LYS A 1 283 ? -7.772 -7.780 -8.539 1.00 69.56 283 LYS A C 1
ATOM 2150 O O . LYS A 1 283 ? -7.147 -7.615 -7.493 1.00 69.56 283 LYS A O 1
ATOM 2155 N N . ARG A 1 284 ? -7.217 -8.377 -9.602 1.00 69.56 284 ARG A N 1
ATOM 2156 C CA . ARG A 1 284 ? -5.803 -8.761 -9.744 1.00 69.56 284 ARG A CA 1
ATOM 2157 C C . ARG A 1 284 ? -4.919 -7.626 -10.267 1.00 69.56 284 ARG A C 1
ATOM 2159 O O . ARG A 1 284 ? -3.717 -7.844 -10.395 1.00 69.56 284 ARG A O 1
ATOM 2166 N N . SER A 1 285 ? -5.487 -6.455 -10.558 1.00 76.69 285 SER A N 1
ATOM 2167 C CA . SER A 1 285 ? -4.762 -5.266 -11.004 1.00 76.69 285 SER A CA 1
ATOM 2168 C C . SER A 1 285 ? -3.588 -4.978 -10.076 1.00 76.69 285 SER A C 1
ATOM 2170 O O . SER A 1 285 ? -3.737 -4.884 -8.852 1.00 76.69 285 SER A O 1
ATOM 2172 N N . LEU A 1 286 ? -2.403 -4.845 -10.667 1.00 80.62 286 LEU A N 1
ATOM 2173 C CA . LEU A 1 286 ? -1.188 -4.531 -9.929 1.00 80.62 286 LEU A CA 1
ATOM 2174 C C . LEU A 1 286 ? -1.245 -3.113 -9.341 1.00 80.62 286 LEU A C 1
ATOM 2176 O O . LEU A 1 286 ? -0.705 -2.902 -8.254 1.00 80.62 286 LEU A O 1
ATOM 2180 N N . HIS A 1 287 ? -2.012 -2.190 -9.937 1.00 80.56 287 HIS A N 1
ATOM 2181 C CA . HIS A 1 287 ? -2.264 -0.874 -9.342 1.00 80.56 287 HIS A CA 1
ATOM 2182 C C . HIS A 1 287 ? -2.979 -0.984 -7.998 1.00 80.56 287 HIS A C 1
ATOM 2184 O O . HIS A 1 287 ? -2.614 -0.305 -7.047 1.00 80.56 287 HIS A O 1
ATOM 2190 N N . MET A 1 288 ? -3.958 -1.881 -7.849 1.00 80.31 288 MET A N 1
ATOM 2191 C CA . MET A 1 288 ? -4.634 -2.065 -6.555 1.00 80.31 288 MET A CA 1
ATOM 2192 C C . MET A 1 288 ? -3.704 -2.619 -5.474 1.00 80.31 288 MET A C 1
ATOM 2194 O O . MET A 1 288 ? -4.024 -2.602 -4.287 1.00 80.31 288 MET A O 1
ATOM 2198 N N . ARG A 1 289 ? -2.540 -3.133 -5.867 1.00 81.69 289 ARG A N 1
ATOM 2199 C CA . ARG A 1 289 ? -1.528 -3.663 -4.957 1.00 81.69 289 ARG A CA 1
ATOM 2200 C C . ARG A 1 289 ? -0.387 -2.685 -4.717 1.00 81.69 289 ARG A C 1
ATOM 2202 O O . ARG A 1 289 ? 0.435 -2.980 -3.862 1.00 81.69 289 ARG A O 1
ATOM 2209 N N . GLY A 1 290 ? -0.352 -1.542 -5.400 1.00 84.25 290 GLY A N 1
ATOM 2210 C CA . GLY A 1 290 ? 0.785 -0.625 -5.341 1.00 84.25 290 GLY A CA 1
ATOM 2211 C C . GLY A 1 290 ? 1.999 -1.116 -6.124 1.00 84.25 290 GLY A C 1
ATOM 2212 O O . GLY A 1 290 ? 3.133 -0.821 -5.757 1.00 84.25 290 GLY A O 1
ATOM 2213 N N . ARG A 1 291 ? 1.771 -1.979 -7.117 1.00 86.44 291 ARG A N 1
ATOM 2214 C CA . ARG A 1 291 ? 2.806 -2.706 -7.863 1.00 86.44 291 ARG A CA 1
ATOM 2215 C C . ARG A 1 291 ? 2.786 -2.401 -9.353 1.00 86.44 291 ARG A C 1
ATOM 2217 O O . ARG A 1 291 ? 3.385 -3.143 -10.123 1.00 86.44 291 ARG A O 1
ATOM 2224 N N . ALA A 1 292 ? 2.061 -1.366 -9.751 1.00 83.38 292 ALA A N 1
ATOM 2225 C CA . ALA A 1 292 ? 2.070 -0.895 -11.115 1.00 83.38 292 ALA A CA 1
ATOM 2226 C C . ALA A 1 292 ? 1.849 0.600 -11.185 1.00 83.38 292 ALA A C 1
ATOM 2228 O O . ALA A 1 292 ? 1.242 1.194 -10.296 1.00 83.38 292 ALA A O 1
ATOM 2229 N N . ILE A 1 293 ? 2.338 1.156 -12.275 1.00 80.31 293 ILE A N 1
ATOM 2230 C CA . ILE A 1 293 ? 2.365 2.573 -12.589 1.00 80.31 293 ILE A CA 1
ATOM 2231 C C . ILE A 1 293 ? 2.042 2.729 -14.068 1.00 80.31 293 ILE A C 1
ATOM 2233 O O . ILE A 1 293 ? 2.313 1.836 -14.880 1.00 80.31 293 ILE A O 1
ATOM 2237 N N . ASP A 1 294 ? 1.497 3.882 -14.405 1.00 80.50 294 ASP A N 1
ATOM 2238 C CA . ASP A 1 294 ? 1.288 4.292 -15.779 1.00 80.50 294 ASP A CA 1
ATOM 2239 C C . ASP A 1 294 ? 2.375 5.304 -16.138 1.00 80.50 294 ASP A C 1
ATOM 2241 O O . ASP A 1 294 ? 2.605 6.235 -15.377 1.00 80.50 294 ASP A O 1
ATOM 2245 N N . ALA A 1 295 ? 3.010 5.196 -17.298 1.00 78.88 295 ALA A N 1
ATOM 2246 C CA . ALA A 1 295 ? 3.861 6.253 -17.843 1.00 78.88 295 ALA A CA 1
ATOM 2247 C C . ALA A 1 295 ? 3.184 6.875 -19.073 1.00 78.88 295 ALA A C 1
ATOM 2249 O O . ALA A 1 295 ? 2.846 6.157 -20.019 1.00 78.88 295 ALA A O 1
ATOM 2250 N N . THR A 1 296 ? 2.974 8.198 -19.068 1.00 73.88 296 THR A N 1
ATOM 2251 C CA . THR A 1 296 ? 2.051 8.888 -19.992 1.00 73.88 296 THR A CA 1
ATOM 2252 C C . THR A 1 296 ? 2.690 9.925 -20.935 1.00 73.88 296 THR A C 1
ATOM 2254 O O . THR A 1 296 ? 1.988 10.417 -21.815 1.00 73.88 296 THR A O 1
ATOM 2257 N N . SER A 1 297 ? 3.996 10.250 -20.869 1.00 63.75 297 SER A N 1
ATOM 2258 C CA . SER A 1 297 ? 4.661 11.093 -21.906 1.00 63.75 297 SER A CA 1
ATOM 2259 C C . SER A 1 297 ? 6.208 11.066 -21.825 1.00 63.75 297 SER A C 1
ATOM 2261 O O . SER A 1 297 ? 6.733 10.630 -20.805 1.00 63.75 297 SER A O 1
ATOM 2263 N N . SER A 1 298 ? 7.020 11.514 -22.805 1.00 58.62 298 SER A N 1
ATOM 2264 C CA . SER A 1 298 ? 6.835 12.557 -23.850 1.00 58.62 298 SER A CA 1
ATOM 2265 C C . SER A 1 298 ? 6.936 12.091 -25.314 1.00 58.62 298 SER A C 1
ATOM 2267 O O . SER A 1 298 ? 6.681 12.857 -26.235 1.00 58.62 298 SER A O 1
ATOM 2269 N N . THR A 1 299 ? 7.247 10.824 -25.561 1.00 61.72 299 THR A N 1
ATOM 2270 C CA . THR A 1 299 ? 7.066 10.137 -26.851 1.00 61.72 299 THR A CA 1
ATOM 2271 C C . THR A 1 299 ? 6.732 8.692 -26.515 1.00 61.72 299 THR A C 1
ATOM 2273 O O . THR A 1 299 ? 7.527 7.790 -26.738 1.00 61.72 299 THR A O 1
ATOM 2276 N N . THR A 1 300 ? 5.594 8.459 -25.856 1.00 77.12 300 THR A N 1
ATOM 2277 C CA . THR A 1 300 ? 5.295 7.192 -25.165 1.00 77.12 300 THR A CA 1
ATOM 2278 C C . THR A 1 300 ? 5.424 5.951 -26.055 1.00 77.12 300 THR A C 1
ATOM 2280 O O . THR A 1 300 ? 5.759 4.875 -25.575 1.00 77.12 300 THR A O 1
ATOM 2283 N N . GLN A 1 301 ? 5.269 6.103 -27.373 1.00 81.56 301 GLN A N 1
ATOM 2284 C CA . GLN A 1 301 ? 5.646 5.088 -28.360 1.00 81.56 301 GLN A CA 1
ATOM 2285 C C . GLN A 1 301 ? 7.138 4.725 -28.342 1.00 81.56 301 GLN A C 1
ATOM 2287 O O . GLN A 1 301 ? 7.474 3.546 -28.327 1.00 81.56 301 GLN A O 1
ATOM 2292 N N . THR A 1 302 ? 8.033 5.709 -28.359 1.00 85.38 302 THR A N 1
ATOM 2293 C CA . THR A 1 302 ? 9.485 5.518 -28.261 1.00 85.38 302 THR A CA 1
ATOM 2294 C C . THR A 1 302 ? 9.858 4.852 -26.944 1.00 85.38 302 THR A C 1
ATOM 2296 O O . THR A 1 302 ? 10.577 3.857 -26.955 1.00 85.38 302 THR A O 1
ATOM 2299 N N . LEU A 1 303 ? 9.326 5.347 -25.822 1.00 86.88 303 LEU A N 1
ATOM 2300 C CA . LEU A 1 303 ? 9.577 4.747 -24.509 1.00 86.88 303 LEU A CA 1
ATOM 2301 C C . LEU A 1 303 ? 9.077 3.295 -24.459 1.00 86.88 303 LEU A C 1
ATOM 2303 O O . LEU A 1 303 ? 9.812 2.410 -24.026 1.00 86.88 303 LEU A O 1
ATOM 2307 N N . TYR A 1 304 ? 7.876 3.034 -24.988 1.00 87.88 304 TYR A N 1
ATOM 2308 C CA . TYR A 1 304 ? 7.337 1.680 -25.100 1.00 87.88 304 TYR A CA 1
ATOM 2309 C C . TYR A 1 304 ? 8.244 0.800 -25.949 1.00 87.88 304 TYR A C 1
ATOM 2311 O O . TYR A 1 304 ? 8.545 -0.309 -25.543 1.00 87.88 304 TYR A O 1
ATOM 2319 N N . ASN A 1 305 ? 8.718 1.278 -27.101 1.00 87.00 305 ASN A N 1
ATOM 2320 C CA . ASN A 1 305 ? 9.613 0.507 -27.959 1.00 87.00 305 ASN A CA 1
ATOM 2321 C C . ASN A 1 305 ? 10.946 0.186 -27.263 1.00 87.00 305 ASN A C 1
ATOM 2323 O O . ASN A 1 305 ? 11.461 -0.918 -27.427 1.00 87.00 305 ASN A O 1
ATOM 2327 N N . ASN A 1 306 ? 11.496 1.116 -26.477 1.00 89.38 306 ASN A N 1
ATOM 2328 C CA . ASN A 1 306 ? 12.731 0.902 -25.720 1.00 89.38 306 ASN A CA 1
ATOM 2329 C C . ASN A 1 306 ? 12.562 -0.195 -24.660 1.00 89.38 306 ASN A C 1
ATOM 2331 O O . ASN A 1 306 ? 13.358 -1.130 -24.626 1.00 89.38 306 ASN A O 1
ATOM 2335 N N . LEU A 1 307 ? 11.500 -0.113 -23.856 1.00 89.62 307 LEU A N 1
ATOM 2336 C CA . LEU A 1 307 ? 11.150 -1.131 -22.860 1.00 89.62 307 LEU A CA 1
ATOM 2337 C C . LEU A 1 307 ? 10.753 -2.456 -23.522 1.00 89.62 307 LEU A C 1
ATOM 2339 O O . LEU A 1 307 ? 11.149 -3.533 -23.096 1.00 89.62 307 LEU A O 1
ATOM 2343 N N . TYR A 1 308 ? 10.027 -2.404 -24.634 1.00 88.88 308 TYR A N 1
ATOM 2344 C CA . TYR A 1 308 ? 9.689 -3.588 -25.408 1.00 88.88 308 TYR A CA 1
ATOM 2345 C C . TYR A 1 308 ? 10.951 -4.303 -25.881 1.00 88.88 308 TYR A C 1
ATOM 2347 O O . TYR A 1 308 ? 11.028 -5.516 -25.778 1.00 88.88 308 TYR A O 1
ATOM 2355 N N . ASN A 1 309 ? 11.975 -3.587 -26.349 1.00 88.50 309 ASN A N 1
ATOM 2356 C CA . ASN A 1 309 ? 13.232 -4.207 -26.772 1.00 88.50 309 ASN A CA 1
ATOM 2357 C C . ASN A 1 309 ? 13.956 -4.954 -25.648 1.00 88.50 309 ASN A C 1
ATOM 2359 O O . ASN A 1 309 ? 14.631 -5.943 -25.923 1.00 88.50 309 ASN A O 1
ATOM 2363 N N . GLU A 1 310 ? 13.782 -4.510 -24.408 1.00 89.38 310 GLU A N 1
ATOM 2364 C CA . GLU A 1 310 ? 14.264 -5.200 -23.216 1.00 89.38 310 GLU A CA 1
ATOM 2365 C C . GLU A 1 310 ? 13.419 -6.455 -22.896 1.00 89.38 310 GLU A C 1
ATOM 2367 O O . GLU A 1 310 ? 13.971 -7.491 -22.528 1.00 89.38 310 GLU A O 1
ATOM 2372 N N . PHE A 1 311 ? 12.096 -6.402 -23.083 1.00 88.31 311 PHE A N 1
ATOM 2373 C CA . PHE A 1 311 ? 11.152 -7.451 -22.660 1.00 88.31 311 PHE A CA 1
ATOM 2374 C C . PHE A 1 311 ? 10.854 -8.497 -23.745 1.00 88.31 311 PHE A C 1
ATOM 2376 O O . PHE A 1 311 ? 10.486 -9.629 -23.443 1.00 88.31 311 PHE A O 1
ATOM 2383 N N . ARG A 1 312 ? 10.987 -8.134 -25.025 1.00 85.31 312 ARG A N 1
ATOM 2384 C CA . ARG A 1 312 ? 10.446 -8.868 -26.185 1.00 85.31 312 ARG A CA 1
ATOM 2385 C C . ARG A 1 312 ? 10.953 -10.294 -26.337 1.00 85.31 312 ARG A C 1
ATOM 2387 O O . ARG A 1 312 ? 10.353 -11.052 -27.088 1.00 85.31 312 ARG A O 1
ATOM 2394 N N . GLY A 1 313 ? 12.056 -10.678 -25.699 1.00 83.19 313 GLY A N 1
ATOM 2395 C CA . GLY A 1 313 ? 12.660 -11.993 -25.902 1.00 83.19 313 GLY A CA 1
ATOM 2396 C C . GLY A 1 313 ? 12.844 -12.298 -27.397 1.00 83.19 313 GLY A C 1
ATOM 2397 O O . GLY A 1 313 ? 13.641 -11.646 -28.067 1.00 83.19 313 GLY A O 1
ATOM 2398 N N . SER A 1 314 ? 12.082 -13.266 -27.918 1.00 81.12 314 SER A N 1
ATOM 2399 C CA . SER A 1 314 ? 12.114 -13.679 -29.333 1.00 81.12 314 SER A CA 1
ATOM 2400 C C . SER A 1 314 ? 11.180 -12.898 -30.271 1.00 81.12 314 SER A C 1
ATOM 2402 O O . SER A 1 314 ? 11.270 -13.064 -31.488 1.00 81.12 314 SER A O 1
ATOM 2404 N N . TYR A 1 315 ? 10.288 -12.049 -29.754 1.00 81.06 315 TYR A N 1
ATOM 2405 C CA . TYR A 1 315 ? 9.362 -11.285 -30.586 1.00 81.06 315 TYR A CA 1
ATOM 2406 C C . TYR A 1 315 ? 10.099 -10.203 -31.389 1.00 81.06 315 TYR A C 1
ATOM 2408 O O . TYR A 1 315 ? 10.884 -9.428 -30.847 1.00 81.06 315 TYR A O 1
ATOM 2416 N N . SER A 1 316 ? 9.814 -10.106 -32.689 1.00 81.25 316 SER A N 1
ATOM 2417 C CA . SER A 1 316 ? 10.490 -9.171 -33.603 1.00 81.25 316 SER A CA 1
ATOM 2418 C C . SER A 1 316 ? 9.808 -7.806 -33.730 1.00 81.25 316 SER A C 1
ATOM 2420 O O . SER A 1 316 ? 10.441 -6.847 -34.169 1.00 81.25 316 SER A O 1
ATOM 2422 N N . THR A 1 317 ? 8.530 -7.690 -33.359 1.00 78.81 317 THR A N 1
ATOM 2423 C CA . THR A 1 317 ? 7.734 -6.460 -33.515 1.00 78.81 317 THR A CA 1
ATOM 2424 C C . THR A 1 317 ? 6.897 -6.169 -32.272 1.00 78.81 317 THR A C 1
ATOM 2426 O O . THR A 1 317 ? 6.359 -7.125 -31.716 1.00 78.81 317 THR A O 1
ATOM 2429 N N . PRO A 1 318 ? 6.737 -4.894 -31.863 1.00 76.81 318 PRO A N 1
ATOM 2430 C CA . PRO A 1 318 ? 5.815 -4.460 -30.808 1.00 76.81 318 PRO A CA 1
ATOM 2431 C C . PRO A 1 318 ? 4.422 -5.095 -30.899 1.00 76.81 318 PRO A C 1
ATOM 2433 O O . PRO A 1 318 ? 3.834 -5.137 -31.982 1.00 76.81 318 PRO A O 1
ATOM 2436 N N . ILE A 1 319 ? 3.867 -5.535 -29.767 1.00 75.56 319 ILE A N 1
ATOM 2437 C CA . ILE A 1 319 ? 2.513 -6.100 -29.732 1.00 75.56 319 ILE A CA 1
ATOM 2438 C C . ILE A 1 319 ? 1.493 -4.958 -29.717 1.00 75.56 319 ILE A C 1
ATOM 2440 O O . ILE A 1 319 ? 1.495 -4.099 -28.834 1.00 75.56 319 ILE A O 1
ATOM 2444 N N . ASN A 1 320 ? 0.599 -4.937 -30.706 1.00 67.12 320 ASN A N 1
ATOM 2445 C CA . ASN A 1 320 ? -0.526 -4.011 -30.729 1.00 67.12 320 ASN A CA 1
ATOM 2446 C C . ASN A 1 320 ? -1.753 -4.680 -30.094 1.00 67.12 320 ASN A C 1
ATOM 2448 O O . ASN A 1 320 ? -2.310 -5.604 -30.677 1.00 67.12 320 ASN A O 1
ATOM 2452 N N . GLY A 1 321 ? -2.181 -4.206 -28.920 1.00 57.41 321 GLY A N 1
ATOM 2453 C CA . GLY A 1 321 ? -3.354 -4.742 -28.214 1.00 57.41 321 GLY A CA 1
ATOM 2454 C C . GLY A 1 321 ? -4.698 -4.473 -28.908 1.00 57.41 321 GLY A C 1
ATOM 2455 O O . GLY A 1 321 ? -5.718 -5.035 -28.514 1.00 57.41 321 GLY A O 1
ATOM 2456 N N . GLY A 1 322 ? -4.738 -3.625 -29.945 1.00 60.38 322 GLY A N 1
ATOM 2457 C CA . GLY A 1 322 ? -6.002 -3.227 -30.572 1.00 60.38 322 GLY A CA 1
ATOM 2458 C C . GLY A 1 322 ? -6.972 -2.629 -29.542 1.00 60.38 322 GLY A C 1
ATOM 2459 O O . GLY A 1 322 ? -6.552 -1.915 -28.636 1.00 60.38 322 GLY A O 1
ATOM 2460 N N . THR A 1 323 ? -8.267 -2.933 -29.652 1.00 54.91 323 THR A N 1
ATOM 2461 C CA . THR A 1 323 ? -9.318 -2.456 -28.727 1.00 54.91 323 THR A CA 1
ATOM 2462 C C . THR A 1 323 ? -9.282 -3.136 -27.346 1.00 54.91 323 THR A C 1
ATOM 2464 O O . THR A 1 323 ? -10.049 -2.764 -26.461 1.00 54.91 323 THR A O 1
ATOM 2467 N N . TYR A 1 324 ? -8.412 -4.132 -27.138 1.00 51.34 324 TYR A N 1
ATOM 2468 C CA . TYR A 1 324 ? -8.360 -4.949 -25.923 1.00 51.34 324 TYR A CA 1
ATOM 2469 C C . TYR A 1 324 ? -6.940 -4.952 -25.332 1.00 51.34 324 TYR A C 1
ATOM 2471 O O . TYR A 1 324 ? -6.062 -5.695 -25.765 1.00 51.34 324 TYR A O 1
ATOM 2479 N N . SER A 1 325 ? -6.710 -4.125 -24.312 1.00 56.62 325 SER A N 1
ATOM 2480 C CA . SER A 1 325 ? -5.366 -3.811 -23.801 1.00 56.62 325 SER A CA 1
ATOM 2481 C C . SER A 1 325 ? -4.559 -5.014 -23.280 1.00 56.62 325 SER A C 1
ATOM 2483 O O . SER A 1 325 ? -3.343 -5.087 -23.473 1.00 56.62 325 SER A O 1
ATOM 2485 N N . TRP A 1 326 ? -5.240 -6.017 -22.721 1.00 53.34 326 TRP A N 1
ATOM 2486 C CA . TRP A 1 326 ? -4.632 -7.156 -22.028 1.00 53.34 326 TRP A CA 1
ATOM 2487 C C . TRP A 1 326 ? -3.864 -8.133 -22.933 1.00 53.34 326 TRP A C 1
ATOM 2489 O O . TRP A 1 326 ? -3.042 -8.900 -22.432 1.00 53.34 326 TRP A O 1
ATOM 2499 N N . TYR A 1 327 ? -4.072 -8.093 -24.254 1.00 50.69 327 TYR A N 1
ATOM 2500 C CA . TYR A 1 327 ? -3.319 -8.919 -25.209 1.00 50.69 327 TYR A CA 1
ATOM 2501 C C . TYR A 1 327 ? -1.910 -8.386 -25.512 1.00 50.69 327 TYR A C 1
ATOM 2503 O O . TYR A 1 327 ? -1.143 -9.056 -26.196 1.00 50.69 327 TYR A O 1
ATOM 2511 N N . SER A 1 328 ? -1.552 -7.194 -25.022 1.00 62.28 328 SER A N 1
ATOM 2512 C CA . SER A 1 328 ? -0.259 -6.550 -25.307 1.00 62.28 328 SER A CA 1
ATOM 2513 C C . SER A 1 328 ? 0.816 -6.765 -24.236 1.00 62.28 328 SER A C 1
ATOM 2515 O O . SER A 1 328 ? 1.836 -6.073 -24.245 1.00 62.28 328 SER A O 1
ATOM 2517 N N . ARG A 1 329 ? 0.591 -7.713 -23.317 1.00 75.31 329 ARG A N 1
ATOM 2518 C CA . ARG A 1 329 ? 1.502 -7.995 -22.204 1.00 75.31 329 ARG A CA 1
ATOM 2519 C C . ARG A 1 329 ? 2.759 -8.712 -22.664 1.00 75.31 329 ARG A C 1
ATOM 2521 O O . ARG A 1 329 ? 2.694 -9.759 -23.304 1.00 75.31 329 ARG A O 1
ATOM 2528 N N . VAL A 1 330 ? 3.897 -8.174 -22.256 1.00 81.62 330 VAL A N 1
ATOM 2529 C CA . VAL A 1 330 ? 5.210 -8.800 -22.404 1.00 81.62 330 VAL A CA 1
ATOM 2530 C C . VAL A 1 330 ? 5.821 -8.920 -21.024 1.00 81.62 330 VAL A C 1
ATOM 2532 O O . VAL A 1 330 ? 5.700 -7.998 -20.222 1.00 81.62 330 VAL A O 1
ATOM 2535 N N . TYR A 1 331 ? 6.470 -10.044 -20.750 1.00 84.06 331 TYR A N 1
ATOM 2536 C CA . TYR A 1 331 ? 7.089 -10.295 -19.457 1.00 84.06 331 TYR A CA 1
ATOM 2537 C C . TYR A 1 331 ? 8.590 -10.050 -19.523 1.00 84.06 331 TYR A C 1
ATOM 2539 O O . TYR A 1 331 ? 9.263 -10.508 -20.447 1.00 84.06 331 TYR A O 1
ATOM 2547 N N . GLY A 1 332 ? 9.098 -9.329 -18.532 1.00 76.75 332 GLY A N 1
ATOM 2548 C CA . GLY A 1 332 ? 10.515 -9.099 -18.332 1.00 76.75 332 GLY A CA 1
ATOM 2549 C C . GLY A 1 332 ? 11.229 -10.394 -17.958 1.00 76.75 332 GLY A C 1
ATOM 2550 O O . GLY A 1 332 ? 10.629 -11.376 -17.515 1.00 76.75 332 GLY A O 1
ATOM 2551 N N . THR A 1 333 ? 12.544 -10.393 -18.133 1.00 77.06 333 THR A N 1
ATOM 2552 C CA . THR A 1 333 ? 13.415 -11.484 -17.681 1.00 77.06 333 THR A CA 1
ATOM 2553 C C . THR A 1 333 ? 14.233 -11.022 -16.480 1.00 77.06 333 THR A C 1
ATOM 2555 O O . THR A 1 333 ? 14.280 -9.834 -16.173 1.00 77.06 333 THR A O 1
ATOM 2558 N N . SER A 1 334 ? 14.954 -11.934 -15.828 1.00 73.25 334 SER A N 1
ATOM 2559 C CA . SER A 1 334 ? 15.900 -11.571 -14.762 1.00 73.25 334 SER A CA 1
ATOM 2560 C C . SER A 1 334 ? 17.030 -10.636 -15.223 1.00 73.25 334 SER A C 1
ATOM 2562 O O . SER A 1 334 ? 17.737 -10.095 -14.383 1.00 73.25 334 SER A O 1
ATOM 2564 N N . ALA A 1 335 ? 17.220 -10.461 -16.536 1.00 78.00 335 ALA A N 1
ATOM 2565 C CA . ALA A 1 335 ? 18.185 -9.532 -17.124 1.00 78.00 335 ALA A CA 1
ATOM 2566 C C . ALA A 1 335 ? 17.593 -8.138 -17.422 1.00 78.00 335 ALA A C 1
ATOM 2568 O O . ALA A 1 335 ? 18.286 -7.295 -17.988 1.00 78.00 335 ALA A O 1
ATOM 2569 N N . SER A 1 336 ? 16.324 -7.901 -17.072 1.00 85.38 336 SER A N 1
ATOM 2570 C CA . SER A 1 336 ? 15.666 -6.602 -17.211 1.00 85.38 336 SER A CA 1
ATOM 2571 C C . SER A 1 336 ? 16.424 -5.523 -16.425 1.00 85.38 336 SER A C 1
ATOM 2573 O O . SER A 1 336 ? 16.604 -5.627 -15.213 1.00 85.38 336 SER A O 1
ATOM 2575 N N . LEU A 1 337 ? 16.857 -4.477 -17.130 1.00 90.62 337 LEU A N 1
ATOM 2576 C CA . LEU A 1 337 ? 17.478 -3.281 -16.568 1.00 90.62 337 LEU A CA 1
ATOM 2577 C C . LEU A 1 337 ? 16.462 -2.432 -15.801 1.00 90.62 337 LEU A C 1
ATOM 2579 O O . LEU A 1 337 ? 16.786 -1.887 -14.748 1.00 90.62 337 LEU A O 1
ATOM 2583 N N . SER A 1 338 ? 15.228 -2.329 -16.304 1.00 88.56 338 SER A N 1
ATOM 2584 C CA . SER A 1 338 ? 14.145 -1.614 -15.627 1.00 88.56 338 SER A CA 1
ATOM 2585 C C . SER A 1 338 ? 13.717 -2.312 -14.336 1.00 88.56 338 SER A C 1
ATOM 2587 O O . SER A 1 338 ? 13.225 -1.650 -13.429 1.00 88.56 338 SER A O 1
ATOM 2589 N N . GLY A 1 339 ? 13.911 -3.627 -14.204 1.00 86.56 339 GLY A N 1
ATOM 2590 C CA . GLY A 1 339 ? 13.441 -4.403 -13.052 1.00 86.56 339 GLY A CA 1
ATOM 2591 C C . GLY A 1 339 ? 11.915 -4.559 -12.996 1.00 86.56 339 GLY A C 1
ATOM 2592 O O . GLY A 1 339 ? 11.390 -5.063 -12.000 1.00 86.56 339 GLY A O 1
ATOM 2593 N N . ALA A 1 340 ? 11.202 -4.136 -14.044 1.00 87.19 340 ALA A N 1
ATOM 2594 C CA . ALA A 1 340 ? 9.785 -4.425 -14.207 1.00 87.19 340 ALA A CA 1
ATOM 2595 C C . ALA A 1 340 ? 9.593 -5.881 -14.666 1.00 87.19 340 ALA A C 1
ATOM 2597 O O . ALA A 1 340 ? 10.438 -6.490 -15.321 1.00 87.19 340 ALA A O 1
ATOM 2598 N N . TYR A 1 341 ? 8.463 -6.458 -14.276 1.00 85.25 341 TYR A N 1
ATOM 2599 C CA . TYR A 1 341 ? 8.089 -7.830 -14.591 1.00 85.25 341 TYR A CA 1
ATOM 2600 C C . TYR A 1 341 ? 7.142 -7.915 -15.779 1.00 85.25 341 TYR A C 1
ATOM 2602 O O . TYR A 1 341 ? 7.213 -8.877 -16.537 1.00 85.25 341 TYR A O 1
ATOM 2610 N N . ASP A 1 342 ? 6.256 -6.941 -15.954 1.00 86.75 342 ASP A N 1
ATOM 2611 C CA . ASP A 1 342 ? 5.348 -6.898 -17.089 1.00 86.75 342 ASP A CA 1
ATOM 2612 C C . ASP A 1 342 ? 5.211 -5.494 -17.674 1.00 86.75 342 ASP A C 1
ATOM 2614 O O . ASP A 1 342 ? 5.304 -4.475 -16.989 1.00 86.75 342 ASP A O 1
ATOM 2618 N N . LEU A 1 343 ? 5.017 -5.485 -18.989 1.00 86.81 343 LEU A N 1
ATOM 2619 C CA . LEU A 1 343 ? 4.840 -4.314 -19.827 1.00 86.81 343 LEU A CA 1
ATOM 2620 C C . LEU A 1 343 ? 3.527 -4.478 -20.595 1.00 86.81 343 LEU A C 1
ATOM 2622 O O . LEU A 1 343 ? 3.406 -5.402 -21.399 1.00 86.81 343 LEU A O 1
ATOM 2626 N N . GLU A 1 344 ? 2.563 -3.584 -20.388 1.00 82.50 344 GLU A N 1
ATOM 2627 C CA . GLU A 1 344 ? 1.310 -3.529 -21.154 1.00 82.50 344 GLU A CA 1
ATOM 2628 C C . GLU A 1 344 ? 1.191 -2.179 -21.876 1.00 82.50 344 GLU A C 1
ATOM 2630 O O . GLU A 1 344 ? 1.440 -1.114 -21.305 1.00 82.50 344 GLU A O 1
ATOM 2635 N N . LYS A 1 345 ? 0.818 -2.221 -23.162 1.00 80.94 345 LYS A N 1
ATOM 2636 C CA . LYS A 1 345 ? 0.536 -1.027 -23.962 1.00 80.94 345 LYS A CA 1
ATOM 2637 C C . LYS A 1 345 ? -0.939 -0.673 -23.828 1.00 80.94 345 LYS A C 1
ATOM 2639 O O . LYS A 1 345 ? -1.797 -1.415 -24.305 1.00 80.94 345 LYS A O 1
ATOM 2644 N N . MET A 1 346 ? -1.235 0.500 -23.283 1.00 72.94 346 MET A N 1
ATOM 2645 C CA . MET A 1 346 ? -2.606 0.970 -23.103 1.00 72.94 346 MET A CA 1
ATOM 2646 C C . MET A 1 346 ? -2.946 2.043 -24.150 1.00 72.94 346 MET A C 1
ATOM 2648 O O . MET A 1 346 ? -2.345 3.122 -24.147 1.00 72.94 346 MET A O 1
ATOM 2652 N N . PRO A 1 347 ? -3.893 1.779 -25.069 1.00 64.56 347 PRO A N 1
ATOM 2653 C CA . PRO A 1 347 ? -4.497 2.819 -25.888 1.00 64.56 347 PRO A CA 1
ATOM 2654 C C . PRO A 1 347 ? -5.700 3.406 -25.134 1.00 64.56 347 PRO A C 1
ATOM 2656 O O . PRO A 1 347 ? -6.756 2.779 -25.075 1.00 64.56 347 PRO A O 1
ATOM 2659 N N . GLN A 1 348 ? -5.551 4.594 -24.543 1.00 62.22 348 GLN A N 1
ATOM 2660 C CA . GLN A 1 348 ? -6.698 5.397 -24.102 1.00 62.22 348 GLN A CA 1
ATOM 2661 C C . GLN A 1 348 ? -6.750 6.684 -24.926 1.00 62.22 348 GLN A C 1
ATOM 2663 O O . GLN A 1 348 ? -5.764 7.420 -25.035 1.00 62.22 348 GLN A O 1
ATOM 2668 N N . ASP A 1 349 ? -7.914 6.926 -25.527 1.00 61.94 349 ASP A N 1
ATOM 2669 C CA . ASP A 1 349 ? -8.179 8.044 -26.432 1.00 61.94 349 ASP A CA 1
ATOM 2670 C C . ASP A 1 349 ? -7.178 8.108 -27.603 1.00 61.94 349 ASP A C 1
ATOM 2672 O O . ASP A 1 349 ? -6.756 7.084 -28.146 1.00 61.94 349 ASP A O 1
ATOM 2676 N N . SER A 1 350 ? -6.789 9.312 -28.026 1.00 60.56 350 SER A N 1
ATOM 2677 C CA . SER A 1 350 ? -5.770 9.537 -29.056 1.00 60.56 350 SER A CA 1
ATOM 2678 C C . SER A 1 350 ? -4.325 9.405 -28.537 1.00 60.56 350 SER A C 1
ATOM 2680 O O . SER A 1 350 ? -3.399 9.828 -29.228 1.00 60.56 350 SER A O 1
ATOM 2682 N N . SER A 1 351 ? -4.106 8.860 -27.331 1.00 62.09 351 SER A N 1
ATOM 2683 C CA . SER A 1 351 ? -2.801 8.822 -26.650 1.00 62.09 351 SER A CA 1
ATOM 2684 C C . SER A 1 351 ? -2.352 7.405 -26.261 1.00 62.09 351 SER A C 1
ATOM 2686 O O . SER A 1 351 ? -3.156 6.482 -26.134 1.00 62.09 351 SER A O 1
ATOM 2688 N N . TRP A 1 352 ? -1.036 7.206 -26.124 1.00 73.75 352 TRP A N 1
ATOM 2689 C CA . TRP A 1 352 ? -0.445 5.945 -25.661 1.00 73.75 352 TRP A CA 1
ATOM 2690 C C . TRP A 1 352 ? 0.104 6.135 -24.257 1.00 73.75 352 TRP A C 1
ATOM 2692 O O . TRP A 1 352 ? 0.801 7.119 -23.997 1.00 73.75 352 TRP A O 1
ATOM 2702 N N . TRP A 1 353 ? -0.126 5.148 -23.402 1.00 75.31 353 TRP A N 1
ATOM 2703 C CA . TRP A 1 353 ? 0.565 5.031 -22.128 1.00 75.31 353 TRP A CA 1
ATOM 2704 C C . TRP A 1 353 ? 1.019 3.599 -21.868 1.00 75.31 353 TRP A C 1
ATOM 2706 O O . TRP A 1 353 ? 0.594 2.650 -22.536 1.00 75.31 353 TRP A O 1
ATOM 2716 N N . ILE A 1 354 ? 1.974 3.468 -20.955 1.00 81.88 354 ILE A N 1
ATOM 2717 C CA . ILE A 1 354 ? 2.646 2.212 -20.637 1.00 81.88 354 ILE A CA 1
ATOM 2718 C C . ILE A 1 354 ? 2.274 1.831 -19.219 1.00 81.88 354 ILE A C 1
ATOM 2720 O O . ILE A 1 354 ? 2.471 2.631 -18.314 1.00 81.88 354 ILE A O 1
ATOM 2724 N N . HIS A 1 355 ? 1.793 0.614 -19.026 1.00 84.31 355 HIS A N 1
ATOM 2725 C CA . HIS A 1 355 ? 1.620 0.029 -17.707 1.00 84.31 355 HIS A CA 1
ATOM 2726 C C . HIS A 1 355 ? 2.852 -0.826 -17.410 1.00 84.31 355 HIS A C 1
ATOM 2728 O O . HIS A 1 355 ? 3.131 -1.788 -18.130 1.00 84.31 355 HIS A O 1
ATOM 2734 N N . LEU A 1 356 ? 3.589 -0.448 -16.368 1.00 85.69 356 LEU A N 1
ATOM 2735 C CA . LEU A 1 356 ? 4.756 -1.174 -15.870 1.00 85.69 356 LEU A CA 1
ATOM 2736 C C . LEU A 1 356 ? 4.409 -1.803 -14.531 1.00 85.69 356 LEU A C 1
ATOM 2738 O O . LEU A 1 356 ? 4.125 -1.079 -13.575 1.00 85.69 356 LEU A O 1
ATOM 2742 N N . GLY A 1 357 ? 4.427 -3.129 -14.450 1.00 86.06 357 GLY A N 1
ATOM 2743 C CA . GLY A 1 357 ? 4.209 -3.837 -13.196 1.00 86.06 357 GLY A CA 1
ATOM 2744 C C . GLY A 1 357 ? 5.455 -4.564 -12.705 1.00 86.06 357 GLY A C 1
ATOM 2745 O O . GLY A 1 357 ? 6.392 -4.843 -13.452 1.00 86.06 357 GLY A O 1
ATOM 2746 N N . VAL A 1 358 ? 5.490 -4.846 -11.404 1.00 85.69 358 VAL A N 1
ATOM 2747 C CA . VAL A 1 358 ? 6.590 -5.562 -10.738 1.00 85.69 358 VAL A CA 1
ATOM 2748 C C . VAL A 1 358 ? 6.112 -6.890 -10.159 1.00 85.69 358 VAL A C 1
ATOM 2750 O O . VAL A 1 358 ? 4.927 -7.061 -9.850 1.00 85.69 358 VAL A O 1
ATOM 2753 N N . MET A 1 359 ? 7.040 -7.844 -10.006 1.00 76.81 359 MET A N 1
ATOM 2754 C CA . MET A 1 359 ? 6.702 -9.201 -9.575 1.00 76.81 359 MET A CA 1
ATOM 2755 C C . MET A 1 359 ? 5.912 -9.208 -8.259 1.00 76.81 359 MET A C 1
ATOM 2757 O O . MET A 1 359 ? 6.309 -8.585 -7.269 1.00 76.81 359 MET A O 1
ATOM 2761 N N . PRO A 1 360 ? 4.818 -9.982 -8.189 1.00 65.06 360 PRO A N 1
ATOM 2762 C CA . PRO A 1 360 ? 4.198 -10.299 -6.920 1.00 65.06 360 PRO A CA 1
ATOM 2763 C C . PRO A 1 360 ? 5.129 -11.147 -6.042 1.00 65.06 360 PRO A C 1
ATOM 2765 O O . PRO A 1 360 ? 5.408 -12.288 -6.382 1.00 65.06 360 PRO A O 1
ATOM 2768 N N . ALA A 1 361 ? 5.541 -10.638 -4.878 1.00 63.44 361 ALA A N 1
ATOM 2769 C CA . ALA A 1 361 ? 6.338 -11.405 -3.906 1.00 63.44 361 ALA A CA 1
ATOM 2770 C C . ALA A 1 361 ? 5.454 -12.165 -2.897 1.00 63.44 361 ALA A C 1
ATOM 2772 O O . ALA A 1 361 ? 5.677 -12.102 -1.690 1.00 63.44 361 ALA A O 1
ATOM 2773 N N . TYR A 1 362 ? 4.391 -12.819 -3.374 1.00 58.00 362 TYR A N 1
ATOM 2774 C CA . TYR A 1 362 ? 3.669 -13.772 -2.531 1.00 58.00 362 TYR A CA 1
ATOM 2775 C C . TYR A 1 362 ? 4.478 -15.063 -2.537 1.00 58.00 362 TYR A C 1
ATOM 2777 O O . TYR A 1 362 ? 4.621 -15.676 -3.596 1.00 58.00 362 TYR A O 1
ATOM 2785 N N . SER A 1 363 ? 5.013 -15.479 -1.388 1.00 43.31 363 SER A N 1
ATOM 2786 C CA . SER A 1 363 ? 5.561 -16.826 -1.290 1.00 43.31 363 SER A CA 1
ATOM 2787 C C . SER A 1 363 ? 4.407 -17.794 -1.545 1.00 43.31 363 SER A C 1
ATOM 2789 O O . SER A 1 363 ? 3.392 -17.783 -0.845 1.00 43.31 363 SER A O 1
ATOM 2791 N N . SER A 1 364 ? 4.517 -18.612 -2.591 1.00 31.23 364 SER A N 1
ATOM 2792 C CA . SER A 1 364 ? 3.643 -19.765 -2.779 1.00 31.23 364 SER A CA 1
ATOM 2793 C C . SER A 1 364 ? 4.027 -20.812 -1.737 1.00 31.23 364 SER A C 1
ATOM 2795 O O . SER A 1 364 ? 4.706 -21.791 -2.027 1.00 31.23 364 SER A O 1
ATOM 2797 N N . SER A 1 365 ? 3.652 -20.544 -0.497 1.00 28.50 365 SER A N 1
ATOM 2798 C CA . SER A 1 365 ? 3.704 -21.476 0.614 1.00 28.50 365 SER A CA 1
ATOM 2799 C C . SER A 1 365 ? 2.307 -21.492 1.222 1.00 28.50 365 SER A C 1
ATOM 2801 O O . SER A 1 365 ? 2.025 -20.781 2.190 1.00 28.50 365 SER A O 1
ATOM 2803 N N . CYS A 1 366 ? 1.419 -22.238 0.566 1.00 28.81 366 CYS A N 1
ATOM 2804 C CA . CYS A 1 366 ? 0.311 -22.907 1.233 1.00 28.81 366 CYS A CA 1
ATOM 2805 C C . CYS A 1 366 ? 0.727 -24.355 1.450 1.00 28.81 366 CYS A C 1
ATOM 2807 O O . CYS A 1 366 ? 1.256 -24.940 0.475 1.00 28.81 366 CYS A O 1
#

InterPro domains:
  IPR009045 Peptidase M74/Hedgehog-like, zinc-binding domain superfamily [G3DSA:3.30.1380.10] (216-330)
  IPR009045 Peptidase M74/Hedgehog-like, zinc-binding domain superfamily [SSF55166] (258-299)